Protein AF-A0A2U1PNT9-F1 (afdb_monomer_lite)

InterPro domains:
  IPR048324 ZSWIM1/3, RNaseH-like domain [PF21056] (176-226)
  IPR058778 FAR1-related sequence 11-like, HTH-like domain [PF26175] (100-151)

Radius of gyration: 26.87 Å; chains: 1; bounding box: 59×41×72 Å

Sequence (228 aa):
MKLLPFDLNEVPIEENIVDKDIDKNEKIDEPFVGQCFLSEEEALVFYKKYARMKGFSVRKGRFENKNGVKKWRDLFCHREGKQESKDVDYSKQQRNRGSSRYEKRILLLKEGGLSVRQIMRVIELEKDVRHGELPFLVKDVHNFFTKVNKVRSPNDARELLEYCKSAKSDNPNFQFAYTIDDENRLEHICWSQAHCFNWYKKYGDVVVFDTTYKVNSYEMPFGVFVWY

pLDDT: mean 71.69, std 19.6, range [24.02, 96.12]

Foldseek 3Di:
DDDDDDDDDDDDDDDDDDPDDDDPPDDQDDDDPPDDDPDPVRVQVSVQVVQVNVVWGWDWDDFDDDDHDDTDIDIDTPPDDDPPPPPPPVVPPDQLPQCPVCLVVLVVVVVVVDDLVVSQVVVCVVVVHDRPPRPDDSVSSVVSVVVVVVVVPPCVQVVVVVVQVVQCVVPVLKDKDWDADPVRHTDDIDIDHSVRSVCCVVPVDDWDWDWDAQPDPVRDIDIDTDDD

Secondary structure (DSSP, 8-state):
-----------------------TT--PPPP-TT---SSHHHHHHHHHHHHHHTT--EEEEEEE--TT---EEEEEETTSS--------TTS--STHHHHTTHHHHHHHHHTT--HHHHHHHHHHHTT--TT-SSS-HHHHHHHHHHHHHHS-TTHHHHHHHHHHHHHHH-TT-EEEEEE-TTS-EEEEEEE-HHHHHHHHHH----EEEEE-S-STT---EEEEE--

Organism: Artemisia annua (NCBI:txid35608)

Structure (mmCIF, N/CA/C/O backbone):
data_AF-A0A2U1PNT9-F1
#
_entry.id   AF-A0A2U1PNT9-F1
#
loop_
_atom_site.group_PDB
_atom_site.id
_atom_site.type_symbol
_atom_site.label_atom_id
_atom_site.label_alt_id
_atom_site.label_comp_id
_atom_site.label_asym_id
_atom_site.label_entity_id
_atom_site.label_seq_id
_atom_site.pdbx_PDB_ins_code
_atom_site.Cartn_x
_atom_site.Cartn_y
_atom_site.Cartn_z
_atom_site.occupancy
_atom_site.B_iso_or_equiv
_atom_site.auth_seq_id
_atom_site.auth_comp_id
_atom_site.auth_asym_id
_atom_site.auth_atom_id
_atom_site.pdbx_PDB_model_num
ATOM 1 N N . MET A 1 1 ? -4.276 -25.167 -38.748 1.00 26.30 1 MET A N 1
ATOM 2 C CA . MET A 1 1 ? -3.602 -25.466 -40.035 1.00 26.30 1 MET A CA 1
ATOM 3 C C . MET A 1 1 ? -2.080 -25.436 -39.874 1.00 26.30 1 MET A C 1
ATOM 5 O O . MET A 1 1 ? -1.582 -24.723 -39.010 1.00 26.30 1 MET A O 1
ATOM 9 N N . LYS A 1 2 ? -1.337 -26.279 -40.602 1.00 24.52 2 LYS A N 1
ATOM 10 C CA . LYS A 1 2 ? 0.133 -26.218 -40.743 1.00 24.52 2 LYS A CA 1
ATOM 11 C C . LYS A 1 2 ? 0.421 -25.519 -42.070 1.00 24.52 2 LYS A C 1
ATOM 13 O O . LYS A 1 2 ? -0.116 -25.983 -43.065 1.00 24.52 2 LYS A O 1
ATOM 18 N N . LEU A 1 3 ? 1.257 -24.485 -42.075 1.00 24.56 3 LEU A N 1
ATOM 19 C CA . LEU A 1 3 ? 1.901 -23.962 -43.280 1.00 24.56 3 LEU A CA 1
ATOM 20 C C . LEU A 1 3 ? 3.362 -23.606 -42.953 1.00 24.56 3 LEU A C 1
ATOM 22 O O . LEU A 1 3 ? 3.695 -23.338 -41.798 1.00 24.56 3 LEU A O 1
ATOM 26 N N . LEU A 1 4 ? 4.196 -23.771 -43.976 1.00 24.02 4 LEU A N 1
ATOM 27 C CA . LEU A 1 4 ? 5.660 -23.898 -44.015 1.00 24.02 4 LEU A CA 1
ATOM 28 C C . LEU A 1 4 ? 6.396 -22.534 -43.931 1.00 24.02 4 LEU A C 1
ATOM 30 O O . LEU A 1 4 ? 5.726 -21.506 -44.019 1.00 24.02 4 LEU A O 1
ATOM 34 N N . PRO A 1 5 ? 7.736 -22.498 -43.732 1.00 27.00 5 PRO A N 1
ATOM 35 C CA . PRO A 1 5 ? 8.471 -21.268 -43.428 1.00 27.00 5 PRO A CA 1
ATOM 36 C C . PRO A 1 5 ? 8.844 -20.484 -44.696 1.00 27.00 5 PRO A C 1
ATOM 38 O O . PRO A 1 5 ? 9.196 -21.086 -45.709 1.00 27.00 5 PRO A O 1
ATOM 41 N N . PHE A 1 6 ? 8.809 -19.150 -44.618 1.00 29.42 6 PHE A N 1
ATOM 42 C CA . PHE A 1 6 ? 9.338 -18.255 -45.651 1.00 29.42 6 PHE A CA 1
ATOM 43 C C . PHE A 1 6 ? 10.174 -17.131 -45.019 1.00 29.42 6 PHE A C 1
ATOM 45 O O . PHE A 1 6 ? 9.923 -16.727 -43.882 1.00 29.42 6 PHE A O 1
ATOM 52 N N . ASP A 1 7 ? 11.207 -16.734 -45.757 1.00 29.95 7 ASP A N 1
ATOM 53 C CA . ASP A 1 7 ? 12.431 -16.038 -45.348 1.00 29.95 7 ASP A CA 1
ATOM 54 C C . ASP A 1 7 ? 12.218 -14.554 -44.980 1.00 29.95 7 ASP A C 1
ATOM 56 O O . ASP A 1 7 ? 11.405 -13.859 -45.586 1.00 29.95 7 ASP A O 1
ATOM 60 N N . LEU A 1 8 ? 12.956 -14.080 -43.970 1.00 32.00 8 LEU A N 1
ATOM 61 C CA . LEU A 1 8 ? 12.904 -12.729 -43.398 1.00 32.00 8 LEU A CA 1
ATOM 62 C C . LEU A 1 8 ? 14.130 -11.936 -43.852 1.00 32.00 8 LEU A C 1
ATOM 64 O O . LEU A 1 8 ? 15.024 -11.683 -43.052 1.00 32.00 8 LEU A O 1
ATOM 68 N N . ASN A 1 9 ? 14.181 -11.526 -45.112 1.00 34.25 9 ASN A N 1
ATOM 69 C CA . ASN A 1 9 ? 15.145 -10.524 -45.553 1.00 34.25 9 ASN A CA 1
ATOM 70 C C . ASN A 1 9 ? 14.504 -9.652 -46.620 1.00 34.25 9 ASN A C 1
ATOM 72 O O . ASN A 1 9 ? 14.582 -9.967 -47.797 1.00 34.25 9 ASN A O 1
ATOM 76 N N . GLU A 1 10 ? 13.823 -8.609 -46.152 1.00 39.19 10 GLU A N 1
ATOM 77 C CA . GLU A 1 10 ? 13.667 -7.283 -46.762 1.00 39.19 10 GLU A CA 1
ATOM 78 C C . GLU A 1 10 ? 12.436 -6.632 -46.123 1.00 39.19 10 GLU A C 1
ATOM 80 O O . GLU A 1 10 ? 11.312 -7.044 -46.380 1.00 39.19 10 GLU A O 1
ATOM 85 N N . VAL A 1 11 ? 12.652 -5.667 -45.224 1.00 30.73 11 VAL A N 1
ATOM 86 C CA . VAL A 1 11 ? 12.002 -4.341 -45.230 1.00 30.73 11 VAL A CA 1
ATOM 87 C C . VAL A 1 11 ? 12.559 -3.514 -44.052 1.00 30.73 11 VAL A C 1
ATOM 89 O O . VAL A 1 11 ? 12.835 -4.074 -42.986 1.00 30.73 11 VAL A O 1
ATOM 92 N N . PRO A 1 12 ? 12.786 -2.199 -44.243 1.00 28.91 12 PRO A N 1
ATOM 93 C CA . PRO A 1 12 ? 13.569 -1.348 -43.356 1.00 28.91 12 PRO A CA 1
ATOM 94 C C . PRO A 1 12 ? 12.808 -0.895 -42.106 1.00 28.91 12 PRO A C 1
ATOM 96 O O . PRO A 1 12 ? 11.587 -0.983 -42.002 1.00 28.91 12 PRO A O 1
ATOM 99 N N . ILE A 1 13 ? 13.598 -0.382 -41.167 1.00 33.53 13 ILE A N 1
ATOM 100 C CA . ILE A 1 13 ? 13.207 0.211 -39.891 1.00 33.53 13 ILE A CA 1
ATOM 101 C C . ILE A 1 13 ? 12.587 1.603 -40.102 1.00 33.53 13 ILE A C 1
ATOM 103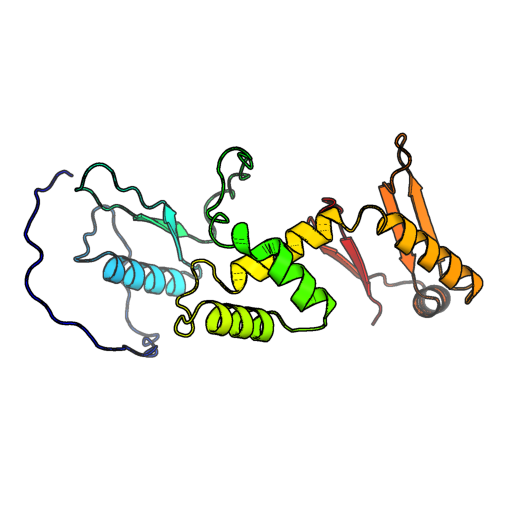 O O . ILE A 1 13 ? 13.029 2.352 -40.967 1.00 33.53 13 ILE A O 1
ATOM 107 N N . GLU A 1 14 ? 11.653 1.914 -39.196 1.00 38.19 14 GLU A N 1
ATOM 108 C CA . GLU A 1 14 ? 11.028 3.206 -38.875 1.00 38.19 14 GLU A CA 1
ATOM 109 C C . GLU A 1 14 ? 9.844 3.668 -39.736 1.00 38.19 14 GLU A C 1
ATOM 111 O O . GLU A 1 14 ? 9.988 4.072 -40.878 1.00 38.19 14 GLU A O 1
ATOM 116 N N . GLU A 1 15 ? 8.666 3.732 -39.103 1.00 31.39 15 GLU A N 1
ATOM 117 C CA . GLU A 1 15 ? 8.090 5.037 -38.761 1.00 31.39 15 GLU A CA 1
ATOM 118 C C . GLU A 1 15 ? 7.056 4.936 -37.626 1.00 31.39 15 GLU A C 1
ATOM 120 O O . GLU A 1 15 ? 6.227 4.026 -37.549 1.00 31.39 15 GLU A O 1
ATOM 125 N N . ASN A 1 16 ? 7.139 5.908 -36.716 1.00 40.00 16 ASN A N 1
ATOM 126 C CA . ASN A 1 16 ? 6.136 6.220 -35.708 1.00 40.00 16 ASN A CA 1
ATOM 127 C C . ASN A 1 16 ? 4.787 6.510 -36.380 1.00 40.00 16 ASN A C 1
ATOM 129 O O . ASN A 1 16 ? 4.679 7.471 -37.137 1.00 40.00 16 ASN A O 1
ATOM 133 N N . ILE A 1 17 ? 3.729 5.785 -36.012 1.00 35.38 17 ILE A N 1
ATOM 134 C CA . ILE A 1 17 ? 2.359 6.210 -36.319 1.00 35.38 17 ILE A CA 1
ATOM 135 C C . ILE A 1 17 ? 1.599 6.379 -35.007 1.00 35.38 17 ILE A C 1
ATOM 137 O O . ILE A 1 17 ? 1.016 5.450 -34.455 1.00 35.38 17 ILE A O 1
ATOM 141 N N . VAL A 1 18 ? 1.732 7.606 -34.499 1.00 35.62 18 VAL A N 1
ATOM 142 C CA . VAL A 1 18 ? 0.686 8.478 -33.946 1.00 35.62 18 VAL A CA 1
ATOM 143 C C . VAL A 1 18 ? -0.689 7.813 -33.817 1.00 35.62 18 VAL A C 1
ATOM 145 O O . VAL A 1 18 ? -1.239 7.333 -34.808 1.00 35.62 18 VAL A O 1
ATOM 148 N N . ASP A 1 19 ? -1.268 7.893 -32.612 1.00 41.88 19 ASP A N 1
ATOM 149 C CA . ASP A 1 19 ? -2.703 7.742 -32.348 1.00 41.88 19 ASP A CA 1
ATOM 150 C C . ASP A 1 19 ? -3.496 8.640 -33.312 1.00 41.88 19 ASP A C 1
ATOM 152 O O . ASP A 1 19 ? -3.764 9.808 -33.035 1.00 41.88 19 ASP A O 1
ATOM 156 N N . LYS A 1 20 ? -3.835 8.117 -34.491 1.00 38.12 20 LYS A N 1
ATOM 157 C CA . LYS A 1 20 ? -4.808 8.746 -35.373 1.00 38.12 20 LYS A CA 1
ATOM 158 C C . LYS A 1 20 ? -6.181 8.353 -34.864 1.00 38.12 20 LYS A C 1
ATOM 160 O O . LYS A 1 20 ? -6.513 7.169 -34.802 1.00 38.12 20 LYS A O 1
ATOM 165 N N . ASP A 1 21 ? -6.951 9.365 -34.488 1.00 46.53 21 ASP A N 1
ATOM 166 C CA . ASP A 1 21 ? -8.376 9.273 -34.219 1.00 46.53 21 ASP A CA 1
ATOM 167 C C . ASP A 1 21 ? -9.066 8.453 -35.316 1.00 46.53 21 ASP A C 1
ATOM 169 O O . ASP A 1 21 ? -9.151 8.858 -36.475 1.00 46.53 21 ASP A O 1
ATOM 173 N N . ILE A 1 22 ? -9.515 7.255 -34.945 1.00 52.06 22 ILE A N 1
ATOM 174 C CA . ILE A 1 22 ? -10.244 6.358 -35.835 1.00 52.06 22 ILE A CA 1
ATOM 175 C C . ILE A 1 22 ? -11.690 6.853 -35.883 1.00 52.06 22 ILE A C 1
ATOM 177 O O . ILE A 1 22 ? -12.374 6.886 -34.854 1.00 52.06 22 ILE A O 1
ATOM 181 N N . ASP A 1 23 ? -12.117 7.247 -37.080 1.00 50.16 23 ASP A N 1
ATOM 182 C CA . ASP A 1 23 ? -13.458 7.723 -37.411 1.00 50.16 23 ASP A CA 1
ATOM 183 C C . ASP A 1 23 ? -14.551 6.817 -36.807 1.00 50.16 23 ASP A C 1
ATOM 185 O O . ASP A 1 23 ? -14.515 5.587 -36.918 1.00 50.16 23 ASP A O 1
ATOM 189 N N . LYS A 1 24 ? -15.535 7.432 -36.139 1.00 52.59 24 LYS A N 1
ATOM 190 C CA . LYS A 1 24 ? -16.640 6.739 -35.456 1.00 52.59 24 LYS A CA 1
ATOM 191 C C . LYS A 1 24 ? -17.666 6.137 -36.430 1.00 52.59 24 LYS A C 1
ATOM 193 O O . LYS A 1 24 ? -18.563 5.439 -35.962 1.00 52.59 24 LYS A O 1
ATOM 198 N N . ASN A 1 25 ? -17.541 6.382 -37.739 1.00 54.38 25 ASN A N 1
ATOM 199 C CA . ASN A 1 25 ? -18.514 5.969 -38.759 1.00 54.38 25 ASN A CA 1
ATOM 200 C C . ASN A 1 25 ? -18.051 4.865 -39.729 1.00 54.38 25 ASN A C 1
ATOM 202 O O . ASN A 1 25 ? -18.793 4.519 -40.650 1.00 54.38 25 ASN A O 1
ATOM 206 N N . GLU A 1 26 ? -16.886 4.248 -39.528 1.00 59.88 26 GLU A N 1
ATOM 207 C CA . GLU A 1 26 ? -16.517 3.056 -40.302 1.00 59.88 26 GLU A CA 1
ATOM 208 C C . GLU A 1 26 ? -17.282 1.823 -39.796 1.00 59.88 26 GLU A C 1
ATOM 210 O O . GLU A 1 26 ? -17.121 1.407 -38.646 1.00 59.88 26 GLU A O 1
ATOM 215 N N . LYS A 1 27 ? -18.100 1.207 -40.662 1.00 60.59 27 LYS A N 1
ATOM 216 C CA . LYS A 1 27 ? -18.676 -0.120 -40.401 1.00 60.59 27 LYS A CA 1
ATOM 217 C C . LYS A 1 27 ? -17.530 -1.120 -40.255 1.00 60.59 27 LYS A C 1
ATOM 219 O O . LYS A 1 27 ? -16.777 -1.339 -41.196 1.00 60.59 27 LYS A O 1
ATOM 224 N N . ILE A 1 28 ? -17.381 -1.696 -39.068 1.00 65.12 28 ILE A N 1
ATOM 225 C CA . ILE A 1 28 ? -16.408 -2.759 -38.811 1.00 65.12 28 ILE A CA 1
ATOM 226 C C . ILE A 1 28 ? -17.134 -4.082 -39.006 1.00 65.12 28 ILE A C 1
ATOM 228 O O . ILE A 1 28 ? -18.120 -4.338 -38.311 1.00 65.12 28 ILE A O 1
ATOM 232 N N . ASP A 1 29 ? -16.641 -4.905 -39.92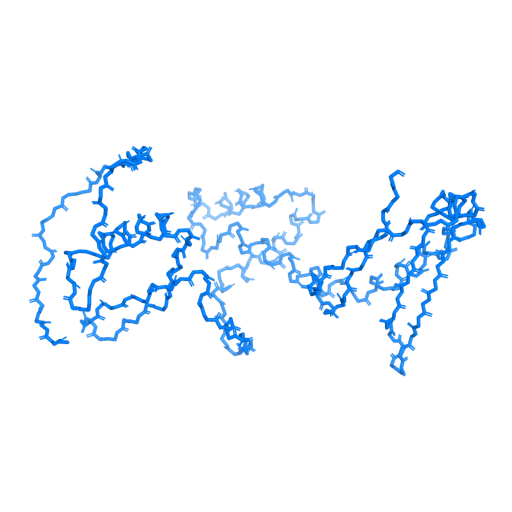7 1.00 74.62 29 ASP A N 1
ATOM 233 C CA . ASP A 1 29 ? -17.174 -6.247 -40.150 1.00 74.62 29 ASP A CA 1
ATOM 234 C C . ASP A 1 29 ? -17.040 -7.109 -38.887 1.00 74.62 29 ASP A C 1
ATOM 236 O O . ASP A 1 29 ? -16.069 -7.003 -38.128 1.00 74.62 29 ASP A O 1
ATOM 240 N N . GLU A 1 30 ? -18.037 -7.958 -38.630 1.00 80.00 30 GLU A N 1
ATOM 241 C CA . GLU A 1 30 ? -17.990 -8.869 -37.488 1.00 80.00 30 GLU A CA 1
ATOM 242 C C . GLU A 1 30 ? -16.918 -9.952 -37.707 1.00 80.00 30 GLU A C 1
ATOM 244 O O . GLU A 1 30 ? -16.824 -10.514 -38.802 1.00 80.00 30 GLU A O 1
ATOM 249 N N . PRO A 1 31 ? -16.098 -10.267 -36.685 1.00 86.31 31 PRO A N 1
ATOM 250 C CA . PRO A 1 31 ? -15.108 -11.328 -36.788 1.00 86.31 31 PRO A CA 1
ATOM 251 C C . PRO A 1 31 ? -15.791 -12.672 -37.035 1.00 86.31 31 PRO A C 1
ATOM 253 O O . PRO A 1 31 ? -16.763 -13.013 -36.361 1.00 86.31 31 PRO A O 1
ATOM 256 N N . PHE A 1 32 ? -15.227 -13.477 -37.934 1.00 81.12 32 PHE A N 1
ATOM 257 C CA . PHE A 1 32 ? -15.719 -14.821 -38.232 1.00 81.12 32 PHE A CA 1
ATOM 258 C C . PHE A 1 32 ? -14.634 -15.882 -38.036 1.00 81.12 32 PHE A C 1
ATOM 260 O O . PHE A 1 32 ? -13.429 -15.621 -38.096 1.00 81.12 32 PHE A O 1
ATOM 267 N N . VAL A 1 33 ? -15.067 -17.116 -37.780 1.00 75.75 33 VAL A N 1
ATOM 268 C CA . VAL A 1 33 ? -14.157 -18.245 -37.562 1.00 75.75 33 VAL A CA 1
ATOM 269 C C . VAL A 1 33 ? -13.381 -18.533 -38.847 1.00 75.75 33 VAL A C 1
ATOM 271 O O . VAL A 1 33 ? -13.973 -18.758 -39.898 1.00 75.75 33 VAL A O 1
ATOM 274 N N . GLY A 1 34 ? -12.051 -18.551 -38.749 1.00 72.75 34 GLY A N 1
ATOM 275 C CA . GLY A 1 34 ? -11.161 -18.759 -39.895 1.00 72.75 34 GLY A CA 1
ATOM 276 C C . GLY A 1 34 ? -10.681 -17.474 -40.575 1.00 72.75 34 GLY A C 1
ATOM 277 O O . GLY A 1 34 ? -9.925 -17.565 -41.541 1.00 72.75 34 GLY A O 1
ATOM 278 N N . GLN A 1 35 ? -11.053 -16.294 -40.065 1.00 80.50 35 GLN A N 1
ATOM 279 C CA . GLN A 1 35 ? -10.482 -15.024 -40.509 1.00 80.50 35 GLN A CA 1
ATOM 280 C C . GLN A 1 35 ? -8.950 -15.039 -40.374 1.00 80.50 35 GLN A C 1
ATOM 282 O O . GLN A 1 35 ? -8.401 -15.496 -39.368 1.00 80.50 35 GLN A O 1
ATOM 287 N N . CYS A 1 36 ? -8.261 -14.557 -41.406 1.00 77.44 36 CYS A N 1
ATOM 288 C CA . CYS A 1 36 ? -6.803 -14.518 -41.472 1.00 77.44 36 CYS A CA 1
ATOM 289 C C . CYS A 1 36 ? -6.313 -13.071 -41.532 1.00 77.44 36 CYS A C 1
ATOM 291 O O . CYS A 1 36 ? -6.948 -12.225 -42.152 1.00 77.44 36 CYS A O 1
ATOM 293 N N . PHE A 1 37 ? -5.169 -12.825 -40.900 1.00 79.88 37 PHE A N 1
ATOM 294 C CA . PHE A 1 37 ? -4.470 -11.543 -40.893 1.00 79.88 37 PHE A CA 1
ATOM 295 C C . PHE A 1 37 ? -3.026 -11.773 -41.332 1.00 79.88 37 PHE A C 1
ATOM 297 O O . PHE A 1 37 ? -2.474 -12.855 -41.106 1.00 79.88 37 PHE A O 1
ATOM 304 N N . LEU A 1 38 ? -2.418 -10.763 -41.946 1.00 72.19 38 LEU A N 1
ATOM 305 C CA . LEU A 1 38 ? -1.039 -10.814 -42.423 1.00 72.19 38 LEU A CA 1
ATOM 306 C C . LEU A 1 38 ? -0.043 -10.685 -41.261 1.00 72.19 38 LEU A C 1
ATOM 308 O O . LEU A 1 38 ? 1.076 -11.190 -41.354 1.00 72.19 38 LEU A O 1
ATOM 312 N N . SER A 1 39 ? -0.446 -10.060 -40.146 1.00 75.12 39 SER A N 1
ATOM 313 C CA . SER A 1 39 ? 0.395 -9.892 -38.954 1.00 75.12 39 SER A CA 1
ATOM 314 C C . SER A 1 39 ? -0.370 -9.971 -37.624 1.00 75.12 39 SER A C 1
ATOM 316 O O . SER A 1 39 ? -1.600 -9.898 -37.565 1.00 75.12 39 SER A O 1
ATOM 318 N N . GLU A 1 40 ? 0.377 -10.122 -36.519 1.00 74.19 40 GLU A N 1
ATOM 319 C CA . GLU A 1 40 ? -0.195 -10.054 -35.163 1.00 74.19 40 GLU A CA 1
ATOM 320 C C . GLU A 1 40 ? -0.743 -8.649 -34.882 1.00 74.19 40 GLU A C 1
ATOM 322 O O . GLU A 1 40 ? -1.782 -8.487 -34.239 1.00 74.19 40 GLU A O 1
ATOM 327 N N . GLU A 1 41 ? -0.023 -7.633 -35.349 1.00 78.06 41 GLU A N 1
ATOM 328 C CA . GLU A 1 41 ? -0.355 -6.230 -35.173 1.00 78.06 41 GLU A CA 1
ATOM 329 C C . GLU A 1 41 ? -1.677 -5.893 -35.868 1.00 78.06 41 GLU A C 1
ATOM 331 O O . GLU A 1 41 ? -2.544 -5.278 -35.248 1.00 78.06 41 GLU A O 1
ATOM 336 N N . GLU A 1 42 ? -1.870 -6.368 -37.100 1.00 81.69 42 GLU A N 1
ATOM 337 C CA . GLU A 1 42 ? -3.101 -6.175 -37.870 1.00 81.69 42 GLU A CA 1
ATOM 338 C C . GLU A 1 42 ? -4.304 -6.826 -37.175 1.00 81.69 42 GLU A C 1
ATOM 340 O O . GLU A 1 42 ? -5.313 -6.161 -36.924 1.00 81.69 42 GLU A O 1
ATOM 345 N N . ALA A 1 43 ? -4.163 -8.093 -36.767 1.00 82.50 43 ALA A N 1
ATOM 346 C CA . ALA A 1 43 ? -5.200 -8.803 -36.021 1.00 82.50 43 ALA A CA 1
ATOM 347 C C . ALA A 1 43 ? -5.584 -8.041 -34.744 1.00 82.50 43 ALA A C 1
ATOM 349 O O . ALA A 1 43 ? -6.758 -7.869 -34.414 1.00 82.50 43 ALA A O 1
ATOM 350 N N . LEU A 1 44 ?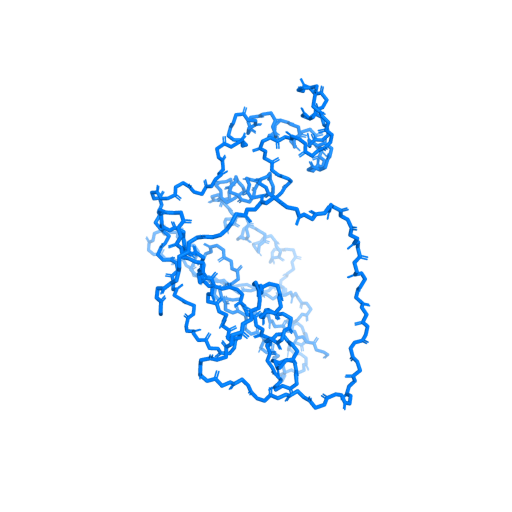 -4.589 -7.536 -34.016 1.00 82.50 44 LEU A N 1
ATOM 351 C CA . LEU A 1 44 ? -4.816 -6.805 -32.780 1.00 82.50 44 LEU A CA 1
ATOM 352 C C . LEU A 1 44 ? -5.511 -5.461 -33.002 1.00 82.50 44 LEU A C 1
ATOM 354 O O . LEU A 1 44 ? -6.383 -5.104 -32.206 1.00 82.50 44 LEU A O 1
ATOM 358 N N . VAL A 1 45 ? -5.127 -4.708 -34.035 1.00 85.31 45 VAL A N 1
ATOM 359 C CA . VAL A 1 45 ? -5.782 -3.441 -34.389 1.00 85.31 45 VAL A CA 1
ATOM 360 C C . VAL A 1 45 ? -7.249 -3.699 -34.720 1.00 85.31 45 VAL A C 1
ATOM 362 O O . VAL A 1 45 ? -8.122 -3.051 -34.137 1.00 85.31 45 VAL A O 1
ATOM 365 N N . PHE A 1 46 ? -7.524 -4.702 -35.556 1.00 85.19 46 PHE A N 1
ATOM 366 C CA . PHE A 1 46 ? -8.879 -5.105 -35.921 1.00 85.19 46 PHE A CA 1
ATOM 367 C C . PHE A 1 46 ? -9.724 -5.454 -34.686 1.00 85.19 46 PHE A C 1
ATOM 369 O O . PHE A 1 46 ? -10.771 -4.844 -34.450 1.00 85.19 46 PHE A O 1
ATOM 376 N N . TYR A 1 47 ? -9.244 -6.362 -33.829 1.00 83.25 47 TYR A N 1
ATOM 377 C CA . TYR A 1 47 ? -9.999 -6.783 -32.646 1.00 83.25 47 TYR A CA 1
ATOM 378 C C . TYR A 1 47 ? -10.155 -5.671 -31.603 1.00 83.25 47 TYR A C 1
ATOM 380 O O . TYR A 1 47 ? -11.202 -5.597 -30.962 1.00 83.25 47 TYR A O 1
ATOM 388 N N . LYS A 1 48 ? -9.172 -4.774 -31.431 1.00 84.56 48 LYS A N 1
ATOM 389 C CA . LYS A 1 48 ? -9.329 -3.590 -30.565 1.00 84.56 48 LYS A CA 1
ATOM 390 C C . LYS A 1 48 ? -10.431 -2.665 -31.074 1.00 84.56 48 LYS A C 1
ATOM 392 O O . LYS A 1 48 ? -11.225 -2.175 -30.270 1.00 84.56 48 LYS A O 1
ATOM 397 N N . LYS A 1 49 ? -10.479 -2.436 -32.388 1.00 85.31 49 LYS A N 1
ATOM 398 C CA . LYS A 1 49 ? -11.490 -1.595 -33.035 1.00 85.31 49 LYS A CA 1
ATOM 399 C C . LYS A 1 49 ? -12.886 -2.204 -32.859 1.00 85.31 49 LYS A C 1
ATOM 401 O O . LYS A 1 49 ? -13.790 -1.534 -32.361 1.00 85.31 49 LYS A O 1
ATOM 406 N N . TYR A 1 50 ? -13.026 -3.498 -33.157 1.00 84.56 50 TYR A N 1
ATOM 407 C CA . TYR A 1 50 ? -14.263 -4.258 -32.961 1.00 84.56 50 TYR A CA 1
ATOM 408 C C . TYR A 1 50 ? -14.734 -4.241 -31.499 1.00 84.56 50 TYR A C 1
ATOM 410 O O . TYR A 1 50 ? -15.888 -3.925 -31.213 1.00 84.56 50 TYR A O 1
ATOM 418 N N . ALA A 1 51 ? -13.833 -4.519 -30.555 1.00 83.00 51 ALA A N 1
ATOM 419 C CA . ALA A 1 51 ? -14.146 -4.528 -29.131 1.00 83.00 51 ALA A CA 1
ATOM 420 C C . ALA A 1 51 ? -14.631 -3.160 -28.638 1.00 83.00 51 ALA A C 1
ATOM 422 O O . ALA A 1 51 ? -15.638 -3.086 -27.934 1.00 83.00 51 ALA A O 1
ATOM 423 N N . ARG A 1 52 ? -13.974 -2.073 -29.070 1.00 81.12 52 ARG A N 1
ATOM 424 C CA . ARG A 1 52 ? -14.392 -0.702 -28.749 1.00 81.12 52 ARG A CA 1
ATOM 425 C C . ARG A 1 52 ? -15.814 -0.426 -29.237 1.00 81.12 52 ARG A C 1
ATOM 427 O O . ARG A 1 52 ? -16.606 0.113 -28.470 1.00 81.12 52 ARG A O 1
ATOM 434 N N . MET A 1 53 ? -16.146 -0.832 -30.464 1.00 80.88 53 MET A N 1
ATOM 435 C CA . MET A 1 53 ? -17.499 -0.696 -31.018 1.00 80.88 53 MET A CA 1
ATOM 436 C C . MET A 1 53 ? -18.533 -1.515 -30.231 1.00 80.88 53 MET A C 1
ATOM 438 O O . MET A 1 53 ? -19.636 -1.042 -29.978 1.00 80.88 53 MET A O 1
ATOM 442 N N . LYS A 1 54 ? -18.179 -2.730 -29.804 1.00 80.38 54 LYS A N 1
ATOM 443 C CA . LYS A 1 54 ? -19.066 -3.619 -29.037 1.00 80.38 54 LYS A CA 1
ATOM 444 C C . LYS A 1 54 ? -19.026 -3.378 -27.514 1.00 80.38 54 LYS A C 1
ATOM 446 O O . LYS A 1 54 ? -19.659 -4.116 -26.762 1.00 80.38 54 LYS A O 1
ATOM 451 N N . GLY A 1 55 ? -18.309 -2.357 -27.034 1.00 80.75 55 GLY A N 1
ATOM 452 C CA . GLY A 1 55 ? -18.317 -1.930 -25.627 1.00 80.75 55 GLY A CA 1
ATOM 453 C C . GLY A 1 55 ? -17.464 -2.774 -24.670 1.00 80.75 55 GLY A C 1
ATOM 454 O O . GLY A 1 55 ? -17.771 -2.868 -23.475 1.00 80.75 55 GLY A O 1
ATOM 455 N N . PHE A 1 56 ? -16.398 -3.405 -25.157 1.00 79.06 56 PHE A N 1
ATOM 456 C CA . PHE A 1 56 ? -15.427 -4.120 -24.327 1.00 79.06 56 PHE A CA 1
ATOM 457 C C . PHE A 1 56 ? -13.983 -3.834 -24.764 1.00 79.06 56 PHE A C 1
ATOM 459 O O . PHE A 1 56 ? -13.734 -3.203 -25.784 1.00 79.06 56 PHE A O 1
ATOM 466 N N . SER A 1 57 ? -13.003 -4.256 -23.966 1.00 77.31 57 SER A N 1
ATOM 467 C CA . SER A 1 57 ? -11.581 -4.139 -24.308 1.00 77.31 57 SER A CA 1
ATOM 468 C C . SER A 1 57 ? -10.964 -5.514 -24.561 1.00 77.31 57 SER A C 1
ATOM 470 O O . SER A 1 57 ? -11.470 -6.533 -24.089 1.00 77.31 57 SER A O 1
ATOM 472 N N . VAL A 1 58 ? -9.875 -5.546 -25.331 1.00 79.00 58 VAL A N 1
ATOM 473 C CA . VAL A 1 58 ? -9.141 -6.774 -25.671 1.00 79.00 58 VAL A CA 1
ATOM 474 C C . VAL A 1 58 ? -7.879 -6.879 -24.822 1.00 79.00 58 VAL A C 1
ATOM 476 O O . VAL A 1 58 ? -7.116 -5.917 -24.716 1.00 79.00 58 VAL A O 1
ATOM 479 N N . ARG A 1 59 ? -7.623 -8.058 -24.253 1.00 77.56 59 ARG A N 1
ATOM 480 C CA . ARG A 1 59 ? -6.399 -8.401 -23.517 1.00 77.56 59 ARG A CA 1
ATOM 481 C C . ARG A 1 59 ? -5.564 -9.386 -24.332 1.00 77.56 59 ARG A C 1
ATOM 483 O O . ARG A 1 59 ? -6.094 -10.378 -24.820 1.00 77.56 59 ARG A O 1
ATOM 490 N N . LYS A 1 60 ? -4.251 -9.149 -24.436 1.00 77.38 60 LYS A N 1
ATOM 491 C CA . LYS A 1 60 ? -3.323 -10.156 -24.975 1.00 77.38 60 LYS A CA 1
ATOM 492 C C . LYS A 1 60 ? -3.143 -11.275 -23.949 1.00 77.38 60 LYS A C 1
ATOM 494 O O . LYS A 1 60 ? -2.810 -11.004 -22.797 1.00 77.38 60 LYS A O 1
ATOM 499 N N . GLY A 1 61 ? -3.335 -12.509 -24.385 1.00 67.25 61 GLY A N 1
ATOM 500 C CA . GLY A 1 61 ? -3.109 -13.713 -23.606 1.00 67.25 61 GLY A CA 1
ATOM 501 C C . GLY A 1 61 ? -1.763 -14.372 -23.883 1.00 67.25 61 GLY A C 1
ATOM 502 O O . GLY A 1 61 ? -0.772 -13.699 -24.190 1.00 67.25 61 GLY A O 1
ATOM 503 N N . ARG A 1 62 ? -1.723 -15.700 -23.726 1.00 66.62 62 ARG A N 1
ATOM 504 C CA . ARG A 1 62 ? -0.490 -16.482 -23.839 1.00 66.62 62 ARG A CA 1
ATOM 505 C C . ARG A 1 62 ? 0.077 -16.394 -25.254 1.00 66.62 62 ARG A C 1
ATOM 507 O O . ARG A 1 62 ? -0.642 -16.320 -26.247 1.00 66.62 62 ARG A O 1
ATOM 514 N N . PHE A 1 63 ? 1.402 -16.382 -25.305 1.00 64.25 63 PHE A N 1
ATOM 515 C CA . PHE A 1 63 ? 2.190 -16.485 -26.520 1.00 64.25 63 PHE A CA 1
ATOM 516 C C . PHE A 1 63 ? 2.998 -17.770 -26.397 1.00 64.25 63 PHE A C 1
ATOM 518 O O . PHE A 1 63 ? 3.808 -17.885 -25.473 1.00 64.25 63 PHE A O 1
ATOM 525 N N . GLU A 1 64 ? 2.752 -18.741 -27.271 1.00 57.62 64 GLU A N 1
ATOM 526 C CA . GLU A 1 64 ? 3.486 -20.003 -27.248 1.00 57.62 64 GLU A CA 1
ATOM 527 C C . GLU A 1 64 ? 4.424 -20.076 -28.447 1.00 57.62 64 GLU A C 1
ATOM 529 O O . GLU A 1 64 ? 4.011 -19.935 -29.594 1.00 57.62 64 GLU A O 1
ATOM 534 N N . ASN A 1 65 ? 5.709 -20.272 -28.156 1.00 55.66 65 ASN A N 1
ATOM 535 C CA . ASN A 1 65 ? 6.743 -20.472 -29.155 1.00 55.66 65 ASN A CA 1
ATOM 536 C C . ASN A 1 65 ? 7.347 -21.852 -28.902 1.00 55.66 65 ASN A C 1
ATOM 538 O O . ASN A 1 65 ? 8.042 -22.055 -27.907 1.00 55.66 65 ASN A O 1
ATOM 542 N N . LYS A 1 66 ? 7.034 -22.818 -29.764 1.00 47.59 66 LYS A N 1
ATOM 543 C CA . LYS A 1 66 ? 7.645 -24.149 -29.732 1.00 47.59 66 LYS A CA 1
ATOM 544 C C . LYS A 1 66 ? 8.376 -24.373 -31.046 1.00 47.59 66 LYS A C 1
ATOM 546 O O . LYS A 1 66 ? 7.761 -24.392 -32.107 1.00 47.59 66 LYS A O 1
ATOM 551 N N . ASN A 1 67 ? 9.692 -24.540 -30.940 1.00 47.78 67 ASN A N 1
ATOM 552 C CA . ASN A 1 67 ? 10.587 -25.024 -31.992 1.00 47.78 67 ASN A CA 1
ATOM 553 C C . ASN A 1 67 ? 10.456 -24.303 -33.347 1.00 47.78 67 ASN A C 1
ATOM 555 O O . ASN A 1 67 ? 10.428 -24.933 -34.399 1.00 47.78 67 ASN A O 1
ATOM 559 N N . GLY A 1 68 ? 10.400 -22.970 -33.315 1.00 54.19 68 GLY A N 1
ATOM 560 C CA . GLY A 1 68 ? 10.691 -22.125 -34.475 1.00 54.19 68 GLY A CA 1
ATOM 561 C C . GLY A 1 68 ? 9.533 -21.833 -35.427 1.00 54.19 68 GLY A C 1
ATOM 562 O O . GLY A 1 68 ? 9.606 -20.819 -36.106 1.00 54.19 68 GLY A O 1
ATOM 563 N N . VAL A 1 69 ? 8.445 -22.615 -35.466 1.00 56.62 69 VAL A N 1
ATOM 564 C CA . VAL A 1 69 ? 7.268 -22.273 -36.294 1.00 56.62 69 VAL A CA 1
ATOM 565 C C . VAL A 1 69 ? 5.960 -22.780 -35.675 1.00 56.62 69 VAL A C 1
ATOM 567 O O . VAL A 1 69 ? 5.576 -23.937 -35.839 1.00 56.62 69 VAL A O 1
ATOM 570 N N . LYS A 1 70 ? 5.260 -21.870 -34.989 1.00 51.44 70 LYS A N 1
ATOM 571 C CA . LYS A 1 70 ? 3.820 -21.549 -35.103 1.00 51.44 70 LYS A CA 1
ATOM 572 C C . LYS A 1 70 ? 3.494 -20.464 -34.074 1.00 51.44 70 LYS A C 1
ATOM 574 O O . LYS A 1 70 ? 3.678 -20.664 -32.881 1.00 51.44 70 LYS A O 1
ATOM 579 N N . LYS A 1 71 ? 3.031 -19.314 -34.563 1.00 59.44 71 LYS A N 1
ATOM 580 C CA . LYS A 1 71 ? 2.799 -18.082 -33.803 1.00 59.44 71 LYS A CA 1
ATOM 581 C C . LYS A 1 71 ? 1.286 -17.919 -33.638 1.00 59.44 71 LYS A C 1
ATOM 583 O O . LYS A 1 71 ? 0.622 -17.453 -34.556 1.00 59.44 71 LYS A O 1
ATOM 588 N N . TRP A 1 72 ? 0.723 -18.361 -32.517 1.00 58.97 72 TRP A N 1
ATOM 589 C CA . TRP A 1 72 ? -0.654 -18.015 -32.151 1.00 58.97 72 TRP A CA 1
ATOM 590 C C . TRP A 1 72 ? -0.647 -17.209 -30.860 1.00 58.97 72 TRP A C 1
ATOM 592 O O . TRP A 1 72 ? 0.178 -17.423 -29.966 1.00 58.97 72 TRP A O 1
ATOM 602 N N . ARG A 1 73 ? -1.553 -16.241 -30.792 1.00 70.12 73 ARG A N 1
ATOM 603 C CA . ARG A 1 73 ? -1.728 -15.368 -29.644 1.00 70.12 73 ARG A CA 1
ATOM 604 C C . ARG A 1 73 ? -3.190 -15.361 -29.267 1.00 70.12 73 ARG A C 1
ATOM 606 O O . ARG A 1 73 ? -4.035 -15.031 -30.093 1.00 70.12 73 ARG A O 1
ATOM 613 N N . ASP A 1 74 ? -3.453 -15.648 -28.003 1.00 75.69 74 ASP A N 1
ATOM 614 C CA . ASP A 1 74 ? -4.797 -15.500 -27.470 1.00 75.69 74 ASP A CA 1
ATOM 615 C C . ASP A 1 74 ? -5.144 -14.005 -27.374 1.00 75.69 74 ASP A C 1
ATOM 617 O O . ASP A 1 74 ? -4.350 -13.194 -26.880 1.00 75.69 74 ASP A O 1
ATOM 621 N N . LEU A 1 75 ? -6.342 -13.637 -27.820 1.00 73.94 75 LEU A N 1
ATOM 622 C CA . LEU A 1 75 ? -6.952 -12.336 -27.567 1.00 73.94 75 LEU A CA 1
ATOM 623 C C . LEU A 1 75 ? -8.231 -12.582 -26.772 1.00 73.94 75 LEU A C 1
ATOM 625 O O . LEU A 1 75 ? -9.156 -13.224 -27.256 1.00 73.94 75 LEU A O 1
ATOM 629 N N . PHE A 1 76 ? -8.269 -12.089 -25.539 1.00 73.56 76 PHE A N 1
ATOM 630 C CA . PHE A 1 76 ? -9.407 -12.271 -24.645 1.00 73.56 76 PHE A CA 1
ATOM 631 C C . PHE A 1 76 ? -10.245 -11.003 -24.576 1.00 73.56 76 PHE A C 1
ATOM 633 O O . PHE A 1 76 ? -9.704 -9.898 -24.486 1.00 73.56 76 PHE A O 1
ATOM 640 N N . CYS A 1 77 ? -11.564 -11.152 -24.515 1.00 75.19 77 CYS A N 1
ATOM 641 C CA . CYS A 1 77 ? -12.424 -10.073 -24.054 1.00 75.19 77 CYS A CA 1
ATOM 642 C C . CYS A 1 77 ? -12.127 -9.781 -22.572 1.00 75.19 77 CYS A C 1
ATOM 644 O O . CYS A 1 77 ? -11.932 -10.686 -21.761 1.00 75.19 77 CYS A O 1
ATOM 646 N N . HIS A 1 78 ? -12.104 -8.508 -22.185 1.00 65.75 78 HIS A N 1
ATOM 647 C CA . HIS A 1 78 ? -11.993 -8.091 -20.784 1.00 65.75 78 HIS A CA 1
ATOM 648 C C . HIS A 1 78 ? -13.096 -8.692 -19.896 1.00 65.75 78 HIS A C 1
ATOM 650 O O . HIS A 1 78 ? -12.853 -8.932 -18.718 1.00 65.75 78 HIS A O 1
ATOM 656 N N . ARG A 1 79 ? -14.283 -8.947 -20.465 1.00 60.31 79 ARG A N 1
ATOM 657 C CA . ARG A 1 79 ? -15.436 -9.517 -19.753 1.00 60.31 79 ARG A CA 1
ATOM 658 C C . ARG A 1 79 ? -15.402 -11.049 -19.658 1.00 60.31 79 ARG A C 1
ATOM 660 O O . ARG A 1 79 ? -16.247 -11.614 -18.977 1.00 60.31 79 ARG A O 1
ATOM 667 N N . GLU A 1 80 ? -14.462 -11.716 -20.330 1.00 52.56 80 GLU A N 1
ATOM 668 C CA . GLU A 1 80 ? -14.382 -13.178 -20.394 1.00 52.56 80 GLU A CA 1
ATOM 669 C C . GLU A 1 80 ? -13.172 -13.722 -19.615 1.00 52.56 80 GLU A C 1
ATOM 671 O O . GLU A 1 80 ? -12.080 -13.141 -19.627 1.00 52.56 80 GLU A O 1
ATOM 676 N N . GLY A 1 81 ? -13.390 -14.857 -18.941 1.00 51.97 81 GLY A N 1
ATOM 677 C CA . GLY A 1 81 ? -12.404 -15.585 -18.143 1.00 51.97 81 GLY A CA 1
ATOM 678 C C . GLY A 1 81 ? -12.437 -15.224 -16.656 1.00 51.97 81 GLY A C 1
ATOM 679 O O . GLY A 1 81 ? -12.226 -14.072 -16.276 1.00 51.97 81 GLY A O 1
ATOM 680 N N . LYS A 1 82 ? -12.623 -16.231 -15.787 1.00 51.38 82 LYS A N 1
ATOM 681 C CA . LYS A 1 82 ? -12.146 -16.124 -14.403 1.00 51.38 82 LYS A CA 1
ATOM 682 C C . LYS A 1 82 ? -10.641 -15.903 -14.497 1.00 51.38 82 LYS A C 1
ATOM 684 O O . LYS A 1 82 ? -9.958 -16.643 -15.202 1.00 51.38 82 LYS A O 1
ATOM 689 N N . GLN A 1 83 ? -10.127 -14.875 -13.833 1.00 44.72 83 GLN A N 1
ATOM 690 C CA . GLN A 1 83 ? -8.694 -14.780 -13.609 1.00 44.72 83 GLN A CA 1
ATOM 691 C C . GLN A 1 83 ? -8.320 -16.045 -12.836 1.00 44.72 83 GLN A C 1
ATOM 693 O O . GLN A 1 83 ? -8.693 -16.158 -11.670 1.00 44.72 83 GLN A O 1
ATOM 698 N N . GLU A 1 84 ? -7.693 -17.023 -13.501 1.00 45.28 84 GLU A N 1
ATOM 699 C CA . GLU A 1 84 ? -7.117 -18.169 -12.803 1.00 45.28 84 GLU A CA 1
ATOM 700 C C . GLU A 1 84 ? -6.292 -17.578 -11.666 1.00 45.28 84 GLU A C 1
ATOM 702 O O . GLU A 1 84 ? -5.454 -16.688 -11.895 1.00 45.28 84 GLU A O 1
ATOM 707 N N . SER A 1 85 ? -6.610 -17.988 -10.434 1.00 43.78 85 SER A N 1
ATOM 708 C CA . SER A 1 85 ? -5.736 -17.740 -9.304 1.00 43.78 85 SER A CA 1
ATOM 709 C C . SER A 1 85 ? -4.367 -18.163 -9.791 1.00 43.78 85 SER A C 1
ATOM 711 O O . SER A 1 85 ? -4.167 -19.304 -10.202 1.00 43.78 85 SER A O 1
ATOM 713 N N . LYS A 1 86 ? -3.437 -17.210 -9.868 1.00 42.22 86 LYS A N 1
ATOM 714 C CA . LYS A 1 86 ? -2.051 -17.603 -10.015 1.00 42.22 86 LYS A CA 1
ATOM 715 C C . LYS A 1 86 ? -1.781 -18.363 -8.733 1.00 42.22 86 LYS A C 1
ATOM 717 O O . LYS A 1 86 ? -1.551 -17.722 -7.713 1.00 42.22 86 LYS A O 1
ATOM 722 N N . ASP A 1 87 ? -1.851 -19.687 -8.784 1.00 44.91 87 ASP A N 1
ATOM 723 C CA . ASP A 1 87 ? -1.097 -20.505 -7.860 1.00 44.91 87 ASP A CA 1
ATOM 724 C C . ASP A 1 87 ? 0.322 -19.998 -8.049 1.00 44.91 87 ASP A C 1
ATOM 726 O O . ASP A 1 87 ? 0.931 -20.131 -9.120 1.00 44.91 87 ASP A O 1
ATOM 730 N N . VAL A 1 88 ? 0.750 -19.190 -7.082 1.00 45.62 88 VAL A N 1
ATOM 731 C CA . VAL A 1 88 ? 2.056 -18.566 -7.099 1.00 45.62 88 VAL A CA 1
ATOM 732 C C . VAL A 1 88 ? 3.010 -19.723 -6.912 1.00 45.62 88 VAL A C 1
ATOM 734 O O . VAL A 1 88 ? 3.311 -20.138 -5.801 1.00 45.62 88 VAL A O 1
ATOM 737 N N . ASP A 1 89 ? 3.436 -20.294 -8.028 1.00 44.12 89 ASP A N 1
ATOM 738 C CA . ASP A 1 89 ? 4.521 -21.241 -8.053 1.00 44.12 89 ASP A CA 1
ATOM 739 C C . ASP A 1 89 ? 5.778 -20.473 -7.638 1.00 44.12 89 ASP A C 1
ATOM 741 O O . ASP A 1 89 ? 6.445 -19.832 -8.456 1.00 44.12 89 ASP A O 1
ATOM 745 N N . TYR A 1 90 ? 6.069 -20.500 -6.335 1.00 48.81 90 TYR A N 1
ATOM 746 C CA . TYR A 1 90 ? 7.254 -19.895 -5.735 1.00 48.81 90 TYR A CA 1
ATOM 747 C C . TYR A 1 90 ? 8.556 -20.447 -6.346 1.00 48.81 90 TYR A C 1
ATOM 749 O O . TYR A 1 90 ? 9.610 -19.835 -6.169 1.00 48.81 90 TYR A O 1
ATOM 757 N N . SER A 1 91 ? 8.506 -21.556 -7.101 1.00 45.38 91 SER A N 1
ATOM 758 C CA . SER A 1 91 ? 9.662 -22.112 -7.811 1.00 45.38 91 SER A CA 1
ATOM 759 C C . SER A 1 91 ? 9.947 -21.422 -9.153 1.00 45.38 91 SER A C 1
ATOM 761 O O . SER A 1 91 ? 11.093 -21.416 -9.619 1.00 45.38 91 SER A O 1
ATOM 763 N N . LYS A 1 92 ? 8.962 -20.738 -9.756 1.00 42.50 92 LYS A N 1
ATOM 764 C CA . LYS A 1 92 ? 9.200 -19.873 -10.917 1.00 42.50 92 LYS A CA 1
ATOM 765 C C . LYS A 1 92 ? 9.770 -18.555 -10.431 1.00 42.50 92 LYS A C 1
ATOM 767 O O . LYS A 1 92 ? 9.050 -17.583 -10.214 1.00 42.50 92 LYS A O 1
ATOM 772 N N . GLN A 1 93 ? 11.098 -18.510 -10.322 1.00 44.50 93 GLN A N 1
ATOM 773 C CA . GLN A 1 93 ? 11.851 -17.261 -10.284 1.00 44.50 93 GLN A CA 1
ATOM 774 C C . GLN A 1 93 ? 11.391 -16.374 -11.451 1.00 44.50 93 GLN A C 1
ATOM 776 O O . GLN A 1 93 ? 11.853 -16.502 -12.587 1.00 44.50 93 GLN A O 1
ATOM 781 N N . GLN A 1 94 ? 10.475 -15.445 -11.161 1.00 48.72 94 GLN A N 1
ATOM 782 C CA . GLN A 1 94 ? 10.276 -14.251 -11.970 1.00 48.72 94 GLN A CA 1
ATOM 783 C C . GLN A 1 94 ? 11.656 -13.628 -12.199 1.00 48.72 94 GLN A C 1
ATOM 785 O O . GLN A 1 94 ? 12.541 -13.765 -11.354 1.00 48.72 94 GLN A O 1
ATOM 790 N N . ARG A 1 95 ? 11.859 -12.991 -13.355 1.00 45.84 95 ARG A N 1
ATOM 791 C CA . ARG A 1 95 ? 13.147 -12.497 -13.880 1.00 45.84 95 ARG A CA 1
ATOM 792 C C . ARG A 1 95 ? 13.836 -11.400 -13.026 1.00 45.84 95 ARG A C 1
ATOM 794 O O . ARG A 1 95 ? 14.492 -10.526 -13.566 1.00 45.84 95 ARG A O 1
ATOM 801 N N . ASN A 1 96 ? 13.785 -11.469 -11.699 1.00 46.28 96 ASN A N 1
ATOM 802 C CA . ASN A 1 96 ? 14.428 -10.569 -10.740 1.00 46.28 96 ASN A CA 1
ATOM 803 C C . ASN A 1 96 ? 15.952 -10.776 -10.622 1.00 46.28 96 ASN A C 1
ATOM 805 O O . ASN A 1 96 ? 16.595 -10.154 -9.777 1.00 46.28 96 ASN A O 1
ATOM 809 N N . ARG A 1 97 ? 16.565 -11.646 -11.438 1.00 52.47 97 ARG A N 1
ATOM 810 C CA . ARG A 1 97 ? 17.989 -12.003 -11.298 1.00 52.47 97 ARG A CA 1
ATOM 811 C C . ARG A 1 97 ? 18.936 -10.812 -11.528 1.00 52.47 97 ARG A C 1
ATOM 813 O O . ARG A 1 97 ? 20.024 -10.808 -10.962 1.00 52.47 97 ARG A O 1
ATOM 820 N N . GLY A 1 98 ? 18.528 -9.797 -12.298 1.00 54.56 98 GLY A N 1
ATOM 821 C CA . GLY A 1 98 ? 19.362 -8.624 -12.592 1.00 54.56 98 GLY A CA 1
ATOM 822 C C . GLY A 1 98 ? 19.610 -7.719 -11.382 1.00 54.56 98 GLY A C 1
ATOM 823 O O . GLY A 1 98 ? 20.750 -7.324 -11.147 1.00 54.56 98 GLY A O 1
ATOM 824 N N . SER A 1 99 ? 18.569 -7.437 -10.585 1.00 59.09 99 SER A N 1
ATOM 825 C CA . SER A 1 99 ? 18.650 -6.510 -9.444 1.00 59.09 99 SER A CA 1
ATOM 826 C C . SER A 1 99 ? 19.308 -7.131 -8.208 1.00 59.09 99 SER A C 1
ATOM 828 O O . SER A 1 99 ? 19.940 -6.404 -7.450 1.00 59.09 99 SER A O 1
ATOM 830 N N . SER A 1 100 ? 19.270 -8.462 -8.049 1.00 67.69 100 SER A N 1
ATOM 831 C CA . SER A 1 100 ? 19.801 -9.163 -6.863 1.00 67.69 100 SER A CA 1
ATOM 832 C C . SER A 1 100 ? 21.245 -8.778 -6.506 1.00 67.69 100 SER A C 1
ATOM 834 O O . SER A 1 100 ? 21.576 -8.575 -5.339 1.00 67.69 100 SER A O 1
ATOM 836 N N . ARG A 1 101 ? 22.103 -8.571 -7.515 1.00 79.38 101 ARG A N 1
ATOM 837 C CA . ARG A 1 101 ? 23.500 -8.144 -7.305 1.00 79.38 101 ARG A CA 1
ATOM 838 C C . ARG A 1 101 ? 23.653 -6.693 -6.832 1.00 79.38 101 ARG A C 1
ATOM 840 O O . ARG A 1 101 ? 24.713 -6.329 -6.335 1.00 79.38 101 ARG A O 1
ATOM 847 N N . TYR A 1 102 ? 22.615 -5.881 -6.985 1.00 85.44 102 TYR A N 1
ATOM 848 C CA . TYR A 1 102 ? 22.581 -4.459 -6.651 1.00 85.44 102 TYR A CA 1
ATOM 849 C C . TYR A 1 102 ? 21.735 -4.165 -5.409 1.00 85.44 102 TYR A C 1
ATOM 851 O O . TYR A 1 102 ? 21.791 -3.047 -4.914 1.00 85.44 102 TYR A O 1
ATOM 859 N N . GLU A 1 103 ? 20.996 -5.141 -4.870 1.00 89.56 103 GLU A N 1
ATOM 860 C CA . GLU A 1 103 ? 20.054 -4.959 -3.752 1.00 89.56 103 GLU A CA 1
ATOM 861 C C . GLU A 1 103 ? 20.680 -4.236 -2.555 1.00 89.56 103 GLU A C 1
ATOM 863 O O . GLU A 1 103 ? 20.129 -3.246 -2.078 1.00 89.56 103 GLU A O 1
ATOM 868 N N . LYS A 1 104 ? 21.874 -4.659 -2.113 1.00 90.25 104 LYS A N 1
ATOM 869 C CA . LYS A 1 104 ? 22.589 -4.000 -1.005 1.00 90.25 104 LYS A CA 1
ATOM 870 C C . LYS A 1 104 ? 22.896 -2.530 -1.311 1.00 90.25 104 LYS A C 1
ATOM 872 O O . LYS A 1 104 ? 22.694 -1.670 -0.461 1.00 90.25 104 LYS A O 1
ATOM 877 N N . ARG A 1 105 ? 23.361 -2.232 -2.529 1.00 94.00 105 ARG A N 1
ATOM 878 C CA . ARG A 1 105 ? 23.687 -0.861 -2.961 1.00 94.00 105 ARG A CA 1
ATOM 879 C C . ARG A 1 105 ? 22.425 -0.007 -3.076 1.00 94.00 105 ARG A C 1
ATOM 881 O O . ARG A 1 105 ? 22.413 1.121 -2.602 1.00 94.00 105 ARG A O 1
ATOM 888 N N . ILE A 1 106 ? 21.364 -0.569 -3.649 1.00 94.25 106 ILE A N 1
ATOM 889 C CA . ILE A 1 106 ? 20.044 0.055 -3.782 1.00 94.25 106 ILE A CA 1
ATOM 890 C C . ILE A 1 106 ? 19.475 0.418 -2.403 1.00 94.25 106 ILE A C 1
ATOM 892 O O . ILE A 1 106 ? 18.965 1.524 -2.241 1.00 94.25 106 ILE A O 1
ATOM 896 N N . LEU A 1 107 ? 19.592 -0.472 -1.408 1.00 92.75 107 LEU A N 1
ATOM 897 C CA . LEU A 1 107 ? 19.162 -0.201 -0.031 1.00 92.75 107 LEU A CA 1
ATOM 898 C C . LEU A 1 107 ? 19.946 0.950 0.598 1.00 92.75 107 LEU A C 1
ATOM 900 O O . LEU A 1 107 ? 19.326 1.883 1.094 1.00 92.75 107 LEU A O 1
ATOM 904 N N . LEU A 1 108 ? 21.279 0.928 0.516 1.00 94.25 108 LEU A N 1
ATOM 905 C CA . LEU A 1 108 ? 22.125 1.987 1.079 1.00 94.25 108 LEU A CA 1
ATOM 906 C C . LEU A 1 108 ? 21.807 3.361 0.477 1.00 94.25 108 LEU A C 1
ATOM 908 O O . LEU A 1 108 ? 21.665 4.343 1.198 1.00 94.25 108 LEU A O 1
ATOM 912 N N . LEU A 1 109 ? 21.654 3.436 -0.848 1.00 95.56 109 LEU A N 1
ATOM 913 C CA . LEU A 1 109 ? 21.299 4.690 -1.516 1.00 95.56 109 LEU A CA 1
ATOM 914 C C . LEU A 1 109 ? 19.888 5.157 -1.122 1.00 95.56 109 LEU A C 1
ATOM 916 O O . LEU A 1 109 ? 19.645 6.356 -0.993 1.00 95.56 109 LEU A O 1
ATOM 920 N N . LYS A 1 110 ? 18.959 4.223 -0.891 1.00 94.00 110 LYS A N 1
ATOM 921 C CA . LYS A 1 110 ? 17.609 4.546 -0.423 1.00 94.00 110 LYS A CA 1
ATOM 922 C C . LYS A 1 110 ? 17.587 5.049 1.016 1.00 94.00 110 LYS A C 1
ATOM 924 O O . LYS A 1 110 ? 16.865 6.002 1.295 1.00 94.00 110 LYS A O 1
ATOM 929 N N . GLU A 1 111 ? 18.363 4.432 1.902 1.00 90.94 111 GLU A N 1
ATOM 930 C CA . GLU A 1 111 ? 18.555 4.876 3.289 1.00 90.94 111 GLU A CA 1
ATOM 931 C C . GLU A 1 111 ? 19.237 6.255 3.332 1.00 90.94 111 GLU A C 1
ATOM 933 O O . GLU A 1 111 ? 18.890 7.082 4.167 1.00 90.94 111 GLU A O 1
ATOM 938 N N . GLY A 1 112 ? 20.088 6.562 2.346 1.00 92.31 112 GLY A N 1
ATOM 939 C CA . GLY A 1 112 ? 20.617 7.907 2.090 1.00 92.31 112 GLY A CA 1
ATOM 940 C C . GLY A 1 112 ? 19.610 8.915 1.511 1.00 92.31 112 GLY A C 1
ATOM 941 O O . GLY A 1 112 ? 19.997 10.029 1.169 1.00 92.31 112 GLY A O 1
ATOM 942 N N . GLY A 1 113 ? 18.332 8.548 1.365 1.00 92.06 113 GLY A N 1
ATOM 943 C CA . GLY A 1 113 ? 17.256 9.449 0.941 1.00 92.06 113 GLY A CA 1
ATOM 944 C C . GLY A 1 113 ? 17.087 9.610 -0.572 1.00 92.06 113 GLY A C 1
ATOM 945 O O . GLY A 1 113 ? 16.253 10.404 -1.009 1.00 92.06 113 GLY A O 1
ATOM 946 N N . LEU A 1 114 ? 17.821 8.859 -1.399 1.00 96.12 114 LEU A N 1
ATOM 947 C CA . LEU A 1 114 ? 17.717 9.001 -2.850 1.00 96.12 114 LEU A CA 1
ATOM 948 C C . LEU A 1 114 ? 16.388 8.435 -3.377 1.00 96.12 114 LEU A C 1
ATOM 950 O O . LEU A 1 114 ? 15.885 7.383 -2.961 1.00 96.12 114 LEU A O 1
ATOM 954 N N . SER A 1 115 ? 15.821 9.131 -4.361 1.00 95.44 115 SER A N 1
ATOM 955 C CA . SER A 1 115 ? 14.693 8.624 -5.142 1.00 95.44 115 SER A CA 1
ATOM 956 C C . SER A 1 115 ? 15.125 7.456 -6.030 1.00 95.44 115 SER A C 1
ATOM 958 O O . SER A 1 115 ? 16.279 7.363 -6.441 1.00 95.44 115 SER A O 1
ATOM 960 N N . VAL A 1 116 ? 14.183 6.588 -6.413 1.00 93.69 116 VAL A N 1
ATOM 961 C CA . VAL A 1 116 ? 14.475 5.436 -7.289 1.00 93.69 116 VAL A CA 1
ATOM 962 C C . VAL A 1 116 ? 15.154 5.864 -8.593 1.00 93.69 116 VAL A C 1
ATOM 964 O O . VAL A 1 116 ? 16.073 5.199 -9.056 1.00 93.69 116 VAL A O 1
ATOM 967 N N . ARG A 1 117 ? 14.763 7.010 -9.160 1.00 93.44 117 ARG A N 1
ATOM 968 C CA . ARG A 1 117 ? 15.384 7.551 -10.377 1.00 93.44 117 ARG A CA 1
ATOM 969 C C . ARG A 1 117 ? 16.840 7.965 -10.153 1.00 93.44 117 ARG A C 1
ATOM 971 O O . ARG A 1 117 ? 17.685 7.656 -10.985 1.00 93.44 117 ARG A O 1
ATOM 978 N N . GLN A 1 118 ? 17.140 8.617 -9.029 1.00 95.81 118 GLN A N 1
ATOM 979 C CA . GLN A 1 118 ? 18.518 8.965 -8.664 1.00 95.81 118 GLN A CA 1
ATOM 980 C C . GLN A 1 118 ? 19.352 7.710 -8.397 1.00 95.81 118 GLN A C 1
ATOM 982 O O . GLN A 1 118 ? 20.478 7.629 -8.869 1.00 95.81 118 GLN A O 1
ATOM 987 N N . ILE A 1 119 ? 18.786 6.710 -7.715 1.00 95.94 119 ILE A N 1
ATOM 988 C CA . ILE A 1 119 ? 19.442 5.418 -7.475 1.00 95.94 119 ILE A CA 1
ATOM 989 C C . ILE A 1 119 ? 19.818 4.753 -8.803 1.00 95.94 119 ILE A C 1
ATOM 991 O O . ILE A 1 119 ? 20.965 4.354 -8.979 1.00 95.94 119 ILE A O 1
ATOM 995 N N . MET A 1 120 ? 18.881 4.678 -9.753 1.00 94.31 120 MET A N 1
ATOM 996 C CA . MET A 1 120 ? 19.149 4.138 -11.091 1.00 94.31 120 MET A CA 1
ATOM 997 C C . MET A 1 120 ? 20.273 4.907 -11.781 1.00 94.31 120 MET A C 1
ATOM 999 O O . MET A 1 120 ? 21.214 4.292 -12.272 1.00 94.31 120 MET A O 1
ATOM 1003 N N . ARG A 1 121 ? 20.224 6.244 -11.743 1.00 94.19 121 ARG A N 1
ATOM 1004 C CA . ARG A 1 121 ? 21.250 7.084 -12.364 1.00 94.19 121 ARG A CA 1
ATOM 1005 C C . ARG A 1 121 ? 22.635 6.867 -11.757 1.00 94.19 121 ARG A C 1
ATOM 1007 O O . ARG A 1 121 ? 23.614 6.802 -12.490 1.00 94.19 121 ARG A O 1
ATOM 1014 N N . VAL A 1 122 ? 22.721 6.744 -10.435 1.00 96.00 122 VAL A N 1
ATOM 1015 C CA . VAL A 1 122 ? 23.982 6.464 -9.736 1.00 96.00 122 VAL A CA 1
ATOM 1016 C C . VAL A 1 122 ? 24.540 5.108 -10.162 1.00 96.00 122 VAL A C 1
ATOM 1018 O O . VAL A 1 122 ? 25.716 5.020 -10.494 1.00 96.00 122 VAL A O 1
ATOM 1021 N N . ILE A 1 123 ? 23.705 4.068 -10.225 1.00 93.62 123 ILE A N 1
ATOM 1022 C CA . ILE A 1 123 ? 24.159 2.725 -10.613 1.00 93.62 123 ILE A CA 1
ATOM 1023 C C . ILE A 1 123 ? 24.589 2.683 -12.088 1.00 93.62 123 ILE A C 1
ATOM 1025 O O . ILE A 1 123 ? 25.568 2.016 -12.408 1.00 93.62 123 ILE A O 1
ATOM 1029 N N . GLU A 1 124 ? 23.901 3.405 -12.978 1.00 93.00 124 GLU A N 1
ATOM 1030 C CA . GLU A 1 124 ? 24.317 3.560 -14.380 1.00 93.00 124 GLU A CA 1
ATOM 1031 C C . GLU A 1 124 ? 25.721 4.169 -14.485 1.00 93.00 124 GLU A C 1
ATOM 1033 O O . GLU A 1 124 ? 26.576 3.621 -15.179 1.00 93.00 124 GLU A O 1
ATOM 1038 N N . LEU A 1 125 ? 25.976 5.255 -13.744 1.00 93.94 125 LEU A N 1
ATOM 1039 C CA . LEU A 1 125 ? 27.278 5.930 -13.711 1.00 93.94 125 LEU A CA 1
ATOM 1040 C C . LEU A 1 125 ? 28.375 5.043 -13.102 1.00 93.94 125 LEU A C 1
ATOM 1042 O O . LEU A 1 125 ? 29.478 4.985 -13.630 1.00 93.94 125 LEU A O 1
ATOM 1046 N N . GLU A 1 126 ? 28.079 4.312 -12.025 1.00 92.38 126 GLU A N 1
ATOM 1047 C CA . GLU A 1 126 ? 29.029 3.383 -11.390 1.00 92.38 126 GLU A CA 1
ATOM 1048 C C . GLU A 1 126 ? 29.413 2.198 -12.284 1.00 92.38 126 GLU A C 1
ATOM 1050 O O . GLU A 1 126 ? 30.469 1.592 -12.094 1.00 92.38 126 GLU A O 1
ATOM 1055 N N . LYS A 1 127 ? 28.531 1.814 -13.211 1.00 89.06 127 LYS A N 1
ATOM 1056 C CA . LYS A 1 127 ? 28.745 0.698 -14.140 1.00 89.06 127 LYS A CA 1
ATOM 1057 C C . LYS A 1 127 ? 29.207 1.134 -15.520 1.00 89.06 127 LYS A C 1
ATOM 1059 O O . LYS A 1 127 ? 29.420 0.257 -16.351 1.00 89.06 127 LYS A O 1
ATOM 1064 N N . ASP A 1 128 ? 29.377 2.437 -15.726 1.00 91.69 128 ASP A N 1
ATOM 1065 C CA . ASP A 1 128 ? 29.746 3.031 -17.008 1.00 91.69 128 ASP A CA 1
ATOM 1066 C C . ASP A 1 128 ? 28.825 2.568 -18.151 1.00 91.69 128 ASP A C 1
ATOM 1068 O O . ASP A 1 128 ? 29.251 2.217 -19.250 1.00 91.69 128 ASP A O 1
ATOM 1072 N N . VAL A 1 129 ? 27.520 2.509 -17.866 1.00 89.31 129 VAL A N 1
ATOM 1073 C CA . VAL A 1 129 ? 26.498 2.134 -18.849 1.00 89.31 129 VAL A CA 1
ATOM 1074 C C . VAL A 1 129 ? 25.638 3.333 -19.226 1.00 89.31 129 VAL A C 1
ATOM 1076 O O . VAL A 1 129 ? 25.412 4.256 -18.439 1.00 89.31 129 VAL A O 1
ATOM 1079 N N . ARG A 1 130 ? 25.118 3.312 -20.457 1.00 83.75 130 ARG A N 1
ATOM 1080 C CA . ARG A 1 130 ? 24.174 4.331 -20.925 1.00 83.75 130 ARG A CA 1
ATOM 1081 C C . ARG A 1 130 ? 22.842 4.217 -20.183 1.00 83.75 130 ARG A C 1
ATOM 1083 O O . ARG A 1 130 ? 22.498 3.177 -19.622 1.00 83.75 130 ARG A O 1
ATOM 1090 N N . HIS A 1 131 ? 22.093 5.315 -20.186 1.00 85.19 131 HIS A N 1
ATOM 1091 C CA . HIS A 1 131 ? 20.790 5.360 -19.535 1.00 85.19 131 HIS A CA 1
ATOM 1092 C C . HIS A 1 131 ? 19.865 4.273 -20.097 1.00 85.19 131 HIS A C 1
ATOM 1094 O O . HIS A 1 131 ? 19.696 4.187 -21.311 1.00 85.19 131 HIS A O 1
ATOM 1100 N N . GLY A 1 132 ? 19.282 3.453 -19.219 1.00 82.00 132 GLY A N 1
ATOM 1101 C CA . GLY A 1 132 ? 18.397 2.351 -19.611 1.00 82.00 132 GLY A CA 1
ATOM 1102 C C . GLY A 1 132 ? 19.082 1.024 -19.970 1.00 82.00 132 GLY A C 1
ATOM 1103 O O . GLY A 1 132 ? 18.376 0.040 -20.169 1.00 82.00 132 GLY A O 1
ATOM 1104 N N . GLU A 1 133 ? 20.417 0.950 -19.981 1.00 83.38 133 GLU A N 1
ATOM 1105 C CA . GLU A 1 133 ? 21.175 -0.277 -20.311 1.00 83.38 133 GLU A CA 1
ATOM 1106 C C . GLU A 1 133 ? 21.444 -1.186 -19.095 1.00 83.38 133 GLU A C 1
ATOM 1108 O O . GLU A 1 133 ? 22.136 -2.203 -19.189 1.00 83.38 133 GLU A O 1
ATOM 1113 N N . LEU A 1 134 ? 20.925 -0.839 -17.913 1.00 85.06 134 LEU A N 1
ATOM 1114 C CA . LEU A 1 134 ? 21.053 -1.704 -16.742 1.00 85.06 134 LEU A CA 1
ATOM 1115 C C . LEU A 1 134 ? 20.290 -3.026 -16.942 1.00 85.06 134 LEU A C 1
ATOM 1117 O O . LEU A 1 134 ? 19.199 -3.042 -17.510 1.00 85.06 134 LEU A O 1
ATOM 1121 N N . PRO A 1 135 ? 20.786 -4.147 -16.381 1.00 85.56 135 PRO A N 1
ATOM 1122 C CA . PRO A 1 135 ? 20.155 -5.463 -16.527 1.00 85.56 135 PRO A CA 1
ATOM 1123 C C . PRO A 1 135 ? 18.860 -5.621 -15.704 1.00 85.56 135 PRO A C 1
ATOM 1125 O O . PRO A 1 135 ? 18.382 -6.738 -15.500 1.00 85.56 135 PRO A O 1
ATOM 1128 N N . PHE A 1 136 ? 18.327 -4.524 -15.168 1.00 85.31 136 PHE A N 1
ATOM 1129 C CA . PHE A 1 136 ? 17.088 -4.448 -14.408 1.00 85.31 136 PHE A CA 1
ATOM 1130 C C . PHE A 1 136 ? 16.442 -3.077 -14.620 1.00 85.31 136 PHE A C 1
ATOM 1132 O O . PHE A 1 136 ? 17.114 -2.080 -14.881 1.00 85.31 136 PHE A O 1
ATOM 1139 N N . LEU A 1 137 ? 15.122 -3.033 -14.492 1.00 87.88 137 LEU A N 1
ATOM 1140 C CA . LEU A 1 137 ? 14.317 -1.849 -14.748 1.00 87.88 137 LEU A CA 1
ATOM 1141 C C . LEU A 1 137 ? 14.026 -1.081 -13.455 1.00 87.88 137 LEU A C 1
ATOM 1143 O O . LEU A 1 137 ? 14.029 -1.632 -12.355 1.00 87.88 137 LEU A O 1
ATOM 1147 N N . VAL A 1 138 ? 13.621 0.184 -13.604 1.00 87.19 138 VAL A N 1
ATOM 1148 C CA . VAL A 1 138 ? 13.060 1.011 -12.515 1.00 87.19 138 VAL A CA 1
ATOM 1149 C C . VAL A 1 138 ? 11.954 0.255 -11.763 1.00 87.19 138 VAL A C 1
ATOM 1151 O O . VAL A 1 138 ? 11.885 0.281 -10.535 1.00 87.19 138 VAL A O 1
ATOM 1154 N N . LYS A 1 139 ? 11.103 -0.468 -12.503 1.00 86.38 139 LYS A N 1
ATOM 1155 C CA . LYS A 1 139 ? 10.021 -1.285 -11.940 1.00 86.38 139 LYS A CA 1
ATOM 1156 C C . LYS A 1 139 ? 10.539 -2.403 -11.034 1.00 86.38 139 LYS A C 1
ATOM 1158 O O . LYS A 1 139 ? 9.905 -2.685 -10.023 1.00 86.38 139 LYS A O 1
ATOM 1163 N N . ASP A 1 140 ? 11.680 -3.005 -11.356 1.00 87.44 140 ASP A N 1
ATOM 1164 C CA . ASP A 1 140 ? 12.266 -4.073 -10.543 1.00 87.44 140 ASP A CA 1
ATOM 1165 C C . ASP A 1 140 ? 12.749 -3.527 -9.199 1.00 87.44 140 ASP A C 1
ATOM 1167 O O . ASP A 1 140 ? 12.537 -4.162 -8.170 1.00 87.44 140 ASP A O 1
ATOM 1171 N N . VAL A 1 141 ? 13.290 -2.305 -9.185 1.00 90.25 141 VAL A N 1
ATOM 1172 C CA . VAL A 1 141 ? 13.672 -1.604 -7.951 1.00 90.25 141 VAL A CA 1
ATOM 1173 C C . VAL A 1 141 ? 12.447 -1.260 -7.098 1.00 90.25 141 VAL A C 1
ATOM 1175 O O . VAL A 1 141 ? 12.463 -1.456 -5.884 1.00 90.25 141 VAL A O 1
ATOM 1178 N N . HIS A 1 142 ? 11.353 -0.800 -7.714 1.00 89.75 142 HIS A N 1
ATOM 1179 C CA . HIS A 1 142 ? 10.094 -0.589 -6.993 1.00 89.75 142 HIS A CA 1
ATOM 1180 C C . HIS A 1 142 ? 9.548 -1.892 -6.403 1.00 89.75 142 HIS A C 1
ATOM 1182 O O . HIS A 1 142 ? 9.233 -1.932 -5.217 1.00 89.75 142 HIS A O 1
ATOM 1188 N N . ASN A 1 143 ? 9.498 -2.965 -7.197 1.00 86.81 143 ASN A N 1
ATOM 1189 C CA . ASN A 1 143 ? 9.063 -4.283 -6.734 1.00 86.81 143 ASN A CA 1
ATOM 1190 C C . ASN A 1 143 ? 9.949 -4.799 -5.589 1.00 86.81 143 ASN A C 1
ATOM 1192 O O . ASN A 1 143 ? 9.442 -5.379 -4.628 1.00 86.81 143 ASN A O 1
ATOM 1196 N N . PHE A 1 144 ? 11.263 -4.569 -5.672 1.00 88.19 144 PHE A N 1
ATOM 1197 C CA . PHE A 1 144 ? 12.214 -4.895 -4.615 1.00 88.19 144 PHE A CA 1
ATOM 1198 C C . PHE A 1 144 ? 11.890 -4.142 -3.322 1.00 88.19 144 PHE A C 1
ATOM 1200 O O . PHE A 1 144 ? 11.756 -4.782 -2.282 1.00 88.19 144 PHE A O 1
ATOM 1207 N N . PHE A 1 145 ? 11.662 -2.825 -3.372 1.00 88.25 145 PHE A N 1
ATOM 1208 C CA . PHE A 1 145 ? 11.254 -2.073 -2.181 1.00 88.25 145 PHE A CA 1
ATOM 1209 C C . PHE A 1 145 ? 9.909 -2.531 -1.628 1.00 88.25 145 PHE A C 1
ATOM 1211 O O . PHE A 1 145 ? 9.774 -2.657 -0.417 1.00 88.25 145 PHE A O 1
ATOM 1218 N N . THR A 1 146 ? 8.932 -2.853 -2.477 1.00 82.50 146 THR A N 1
ATOM 1219 C CA . THR A 1 146 ? 7.669 -3.442 -2.016 1.00 82.50 146 THR A CA 1
ATOM 1220 C C . THR A 1 146 ? 7.912 -4.757 -1.273 1.00 82.50 146 THR A C 1
ATOM 1222 O O . THR A 1 146 ? 7.321 -4.980 -0.219 1.00 82.50 146 THR A O 1
ATOM 1225 N N . LYS A 1 147 ? 8.801 -5.620 -1.778 1.00 81.69 147 LYS A N 1
ATOM 1226 C CA . LYS A 1 147 ? 9.164 -6.882 -1.119 1.00 81.69 147 LYS A CA 1
ATOM 1227 C C . LYS A 1 147 ? 9.882 -6.643 0.211 1.00 81.69 147 LYS A C 1
ATOM 1229 O O . LYS A 1 147 ? 9.527 -7.266 1.204 1.00 81.69 147 LYS A O 1
ATOM 1234 N N . VAL A 1 148 ? 10.861 -5.741 0.239 1.00 80.75 148 VAL A N 1
ATOM 1235 C CA . VAL A 1 148 ? 11.607 -5.396 1.457 1.00 80.75 148 VAL A CA 1
ATOM 1236 C C . VAL A 1 148 ? 10.687 -4.784 2.507 1.00 80.75 148 VAL A C 1
ATOM 1238 O O . VAL A 1 148 ? 10.760 -5.182 3.663 1.00 80.75 148 VAL A O 1
ATOM 1241 N N . ASN A 1 149 ? 9.786 -3.882 2.118 1.00 74.44 149 ASN A N 1
ATOM 1242 C CA . ASN A 1 149 ? 8.840 -3.254 3.037 1.00 74.44 149 ASN A CA 1
ATOM 1243 C C . ASN A 1 149 ? 7.852 -4.268 3.614 1.00 74.44 149 ASN A C 1
ATOM 1245 O O . ASN A 1 149 ? 7.589 -4.217 4.805 1.00 74.44 149 ASN A O 1
ATOM 1249 N N . LYS A 1 150 ? 7.380 -5.243 2.824 1.00 66.88 150 LYS A N 1
ATOM 1250 C CA . LYS A 1 150 ? 6.568 -6.352 3.354 1.00 66.88 150 LYS A CA 1
ATOM 1251 C C . LYS A 1 150 ? 7.304 -7.164 4.426 1.00 66.88 150 LYS A C 1
ATOM 1253 O O . LYS A 1 150 ? 6.685 -7.579 5.392 1.00 66.88 150 LYS A O 1
ATOM 1258 N N . VAL A 1 151 ? 8.613 -7.380 4.273 1.00 66.06 151 VAL A N 1
ATOM 1259 C CA . VAL A 1 151 ? 9.431 -8.122 5.256 1.00 66.06 151 VAL A CA 1
ATOM 1260 C C . VAL A 1 151 ? 9.789 -7.258 6.472 1.00 66.06 151 VAL A C 1
ATOM 1262 O O . VAL A 1 151 ? 9.846 -7.761 7.588 1.00 66.06 151 VAL A O 1
ATOM 1265 N N . ARG A 1 152 ? 10.012 -5.953 6.274 1.00 58.72 152 ARG A N 1
ATOM 1266 C CA . ARG A 1 152 ? 10.303 -4.968 7.332 1.00 58.72 152 ARG A CA 1
ATOM 1267 C C . ARG A 1 152 ? 9.058 -4.489 8.090 1.00 58.72 152 ARG A C 1
ATOM 1269 O O . ARG A 1 152 ? 9.211 -3.670 8.988 1.00 58.72 152 ARG A O 1
ATOM 1276 N N . SER A 1 153 ? 7.873 -5.022 7.787 1.00 59.78 153 SER A N 1
ATOM 1277 C CA . SER A 1 153 ? 6.609 -4.691 8.456 1.00 59.78 153 SER A CA 1
ATOM 1278 C C . SER A 1 153 ? 6.105 -5.780 9.426 1.00 59.78 153 SER A C 1
ATOM 1280 O O . SER A 1 153 ? 4.919 -6.078 9.410 1.00 59.78 153 SER A O 1
ATOM 1282 N N . PRO A 1 154 ? 6.933 -6.421 10.283 1.00 59.59 154 PRO A N 1
ATOM 1283 C CA . PRO A 1 154 ? 6.410 -7.402 11.237 1.00 59.59 154 PRO A CA 1
ATOM 1284 C C . PRO A 1 154 ? 5.578 -6.751 12.358 1.00 59.59 154 PRO A C 1
ATOM 1286 O O . PRO A 1 154 ? 4.995 -7.462 13.167 1.00 59.59 154 PRO A O 1
ATOM 1289 N N . ASN A 1 155 ? 5.559 -5.415 12.442 1.00 71.31 155 ASN A N 1
ATOM 1290 C CA . ASN A 1 155 ? 5.008 -4.659 13.564 1.00 71.31 155 ASN A CA 1
ATOM 1291 C C . ASN A 1 155 ? 3.983 -3.589 13.167 1.00 71.31 155 ASN A C 1
ATOM 1293 O O . ASN A 1 155 ? 3.574 -2.823 14.034 1.00 71.31 155 ASN A O 1
ATOM 1297 N N . ASP A 1 156 ? 3.544 -3.523 11.909 1.00 78.44 156 ASP A N 1
ATOM 1298 C CA . ASP A 1 156 ? 2.559 -2.516 11.482 1.00 78.44 156 ASP A CA 1
ATOM 1299 C C . ASP A 1 156 ? 1.243 -2.605 12.257 1.00 78.44 156 ASP A C 1
ATOM 1301 O O . ASP A 1 156 ? 0.700 -1.582 12.665 1.00 78.44 156 ASP A O 1
ATOM 1305 N N . ALA A 1 157 ? 0.763 -3.817 12.538 1.00 83.31 157 ALA A N 1
ATOM 1306 C CA . ALA A 1 157 ? -0.413 -4.036 13.369 1.00 83.31 157 ALA A CA 1
ATOM 1307 C C . ALA A 1 157 ? -0.197 -3.512 14.798 1.00 83.31 157 ALA A C 1
ATOM 1309 O O . ALA A 1 157 ? -1.088 -2.885 15.372 1.00 83.31 157 ALA A O 1
ATOM 1310 N N . ARG A 1 158 ? 0.999 -3.712 15.370 1.00 83.81 158 ARG A N 1
ATOM 1311 C CA . ARG A 1 158 ? 1.340 -3.209 16.709 1.00 83.81 158 ARG A CA 1
ATOM 1312 C C . ARG A 1 158 ? 1.419 -1.683 16.723 1.00 83.81 158 ARG A C 1
ATOM 1314 O O . ARG A 1 158 ? 0.850 -1.066 17.617 1.00 83.81 158 ARG A O 1
ATOM 1321 N N . GLU A 1 159 ? 2.078 -1.088 15.734 1.00 87.00 159 GLU A N 1
ATOM 1322 C CA . GLU A 1 159 ? 2.185 0.367 15.578 1.00 87.00 159 GLU A CA 1
ATOM 1323 C C . GLU A 1 159 ? 0.809 1.012 15.378 1.00 87.00 159 GLU A C 1
ATOM 1325 O O . GLU A 1 159 ? 0.509 2.033 15.995 1.00 87.00 159 GLU A O 1
ATOM 1330 N N . LEU A 1 160 ? -0.071 0.383 14.592 1.00 89.06 160 LEU A N 1
ATOM 1331 C CA . LEU A 1 160 ? -1.452 0.827 14.417 1.00 89.06 160 LEU A CA 1
ATOM 1332 C C . LEU A 1 160 ? -2.232 0.789 15.738 1.00 89.06 160 LEU A C 1
ATOM 1334 O O . LEU A 1 160 ? -2.935 1.744 16.069 1.00 89.06 160 LEU A O 1
ATOM 1338 N N . LEU A 1 161 ? -2.095 -0.285 16.519 1.00 90.88 161 LEU A N 1
ATOM 1339 C CA . LEU A 1 161 ? -2.737 -0.382 17.831 1.00 90.88 161 LEU A CA 1
ATOM 1340 C C . LEU A 1 161 ? -2.187 0.653 18.821 1.00 90.88 161 LEU A C 1
ATOM 1342 O O . LEU A 1 161 ? -2.959 1.223 19.592 1.00 90.88 161 LEU A O 1
ATOM 1346 N N . GLU A 1 162 ? -0.879 0.911 18.810 1.00 91.62 162 GLU A N 1
ATOM 1347 C CA . GLU A 1 162 ? -0.261 1.972 19.616 1.00 91.62 162 GLU A CA 1
ATOM 1348 C C . GLU A 1 162 ? -0.785 3.352 19.219 1.00 91.62 162 GLU A C 1
ATOM 1350 O O . GLU A 1 162 ? -1.177 4.127 20.093 1.00 91.62 162 GLU A O 1
ATOM 1355 N N . TYR A 1 163 ? -0.905 3.620 17.919 1.00 93.44 163 TYR A N 1
ATOM 1356 C CA . TYR A 1 163 ? -1.533 4.834 17.411 1.00 93.44 163 TYR A CA 1
ATOM 1357 C C . TYR A 1 163 ? -2.979 4.976 17.903 1.00 93.44 163 TYR A C 1
ATOM 1359 O O . TYR A 1 163 ? -3.334 6.017 18.452 1.00 93.44 163 TYR A O 1
ATOM 1367 N N . CYS A 1 164 ? -3.815 3.940 17.769 1.00 94.06 164 CYS A N 1
ATOM 1368 C CA . CYS A 1 164 ? -5.208 3.995 18.216 1.00 94.06 164 CYS A CA 1
ATOM 1369 C C . CYS A 1 164 ? -5.326 4.236 19.730 1.00 94.06 164 CYS A C 1
ATOM 1371 O O . CYS A 1 164 ? -6.179 5.014 20.165 1.00 94.06 164 CYS A O 1
ATOM 1373 N N . LYS A 1 165 ? -4.453 3.613 20.534 1.00 93.56 165 LYS A N 1
ATOM 1374 C CA . LYS A 1 165 ? -4.382 3.836 21.987 1.00 93.56 165 LYS A CA 1
ATOM 1375 C C . LYS A 1 165 ? -3.987 5.277 22.313 1.00 93.56 165 LYS A C 1
ATOM 1377 O O . LYS A 1 165 ? -4.646 5.899 23.145 1.00 93.56 165 LYS A O 1
ATOM 1382 N N . SER A 1 166 ? -2.972 5.816 21.634 1.00 96.06 166 SER A N 1
ATOM 1383 C CA . SER A 1 166 ? -2.557 7.218 21.787 1.00 96.06 166 SER A CA 1
ATOM 1384 C C . SER A 1 166 ? -3.691 8.170 21.409 1.00 96.06 166 SER A C 1
ATOM 1386 O O . SER A 1 166 ? -4.097 8.995 22.220 1.00 96.06 166 SER A O 1
ATOM 1388 N N . ALA A 1 167 ? -4.297 7.987 20.232 1.00 93.88 167 ALA A N 1
ATOM 1389 C CA . ALA A 1 167 ? -5.386 8.825 19.737 1.00 93.88 167 ALA A CA 1
ATOM 1390 C C . ALA A 1 167 ? -6.616 8.820 20.664 1.00 93.88 167 ALA A C 1
ATOM 1392 O O . ALA A 1 167 ? -7.281 9.845 20.815 1.00 93.88 167 ALA A O 1
ATOM 1393 N N . LYS A 1 168 ? -6.910 7.686 21.320 1.00 94.44 168 LYS A N 1
ATOM 1394 C CA . LYS A 1 168 ? -7.971 7.584 22.335 1.00 94.44 168 LYS A CA 1
ATOM 1395 C C . LYS A 1 168 ? -7.638 8.341 23.619 1.00 94.44 168 LYS A C 1
ATOM 1397 O O . LYS A 1 168 ? -8.539 8.927 24.217 1.00 94.44 168 LYS A O 1
ATOM 1402 N N . SER A 1 169 ? -6.375 8.307 24.042 1.00 94.69 169 SER A N 1
ATOM 1403 C CA . SER A 1 169 ? -5.895 9.064 25.201 1.00 94.69 169 SER A CA 1
ATOM 1404 C C . SER A 1 169 ? -5.942 10.570 24.939 1.00 94.69 169 SER A C 1
ATOM 1406 O O . SER A 1 169 ? -6.349 11.328 25.814 1.00 94.69 169 SER A O 1
ATOM 1408 N N . ASP A 1 170 ? -5.577 10.991 23.726 1.00 95.12 170 ASP A N 1
ATOM 1409 C CA . ASP A 1 170 ? -5.577 12.399 23.321 1.00 95.12 170 ASP A CA 1
ATOM 1410 C C . ASP A 1 170 ? -6.999 12.947 23.146 1.00 95.12 170 ASP A C 1
ATOM 1412 O O . ASP A 1 170 ? -7.277 14.106 23.458 1.00 95.12 170 ASP A O 1
ATOM 1416 N N . ASN A 1 171 ? -7.924 12.122 22.644 1.00 92.69 171 ASN A N 1
ATOM 1417 C CA . ASN A 1 171 ? -9.307 12.522 22.432 1.00 92.69 171 ASN A CA 1
ATOM 1418 C C . ASN A 1 171 ? -10.297 11.417 22.844 1.00 92.69 171 ASN A C 1
ATOM 1420 O O . ASN A 1 171 ? -10.462 10.435 22.114 1.00 92.69 171 ASN A O 1
ATOM 1424 N N . PRO A 1 172 ? -11.070 11.609 23.933 1.00 91.06 172 PRO A N 1
ATOM 1425 C CA . PRO A 1 172 ? -12.049 10.624 24.396 1.00 91.06 172 PRO A CA 1
ATOM 1426 C C . PRO A 1 172 ? -13.124 10.259 23.361 1.00 91.06 172 PRO A C 1
ATOM 1428 O O . PRO A 1 172 ? -13.691 9.164 23.429 1.00 91.06 172 PRO A O 1
ATOM 1431 N N . ASN A 1 173 ? -13.404 11.153 22.403 1.00 90.06 173 ASN A N 1
ATOM 1432 C CA . ASN A 1 173 ? -14.382 10.932 21.337 1.00 90.06 173 ASN A CA 1
ATOM 1433 C C . ASN A 1 173 ? -13.821 10.122 20.161 1.00 90.06 173 ASN A C 1
ATOM 1435 O O . ASN A 1 173 ? -14.612 9.632 19.357 1.00 90.06 173 ASN A O 1
ATOM 1439 N N . PHE A 1 174 ? -12.498 9.948 20.044 1.00 92.88 174 PHE A N 1
ATOM 1440 C CA . PHE A 1 174 ? -11.938 8.943 19.138 1.00 92.88 174 PHE A CA 1
ATOM 1441 C C . PHE A 1 174 ? -12.444 7.570 19.584 1.00 92.88 174 PHE A C 1
ATOM 1443 O O . PHE A 1 174 ? -12.418 7.263 20.772 1.00 92.88 174 PHE A O 1
ATOM 1450 N N . GLN A 1 175 ? -12.942 6.741 18.675 1.00 90.75 175 GLN A N 1
ATOM 1451 C CA . GLN A 1 175 ? -13.407 5.392 19.010 1.00 90.75 175 GLN A CA 1
ATOM 1452 C C . GLN A 1 175 ? -12.590 4.375 18.237 1.00 90.75 175 GLN A C 1
ATOM 1454 O O . GLN A 1 175 ? -12.307 4.584 17.063 1.00 90.75 175 GLN A O 1
ATOM 1459 N N . PHE A 1 176 ? -12.235 3.268 18.879 1.00 94.06 176 PHE A N 1
ATOM 1460 C CA . PHE A 1 176 ? -11.665 2.115 18.199 1.00 94.06 176 PHE A CA 1
ATOM 1461 C C . PHE A 1 176 ? -12.015 0.832 18.949 1.00 94.06 176 PHE A C 1
ATOM 1463 O O . PHE A 1 176 ? -12.207 0.855 20.165 1.00 94.06 176 PHE A O 1
ATOM 1470 N N . ALA A 1 177 ? -12.096 -0.272 18.219 1.00 92.62 177 ALA A N 1
ATOM 1471 C CA . ALA A 1 177 ? -12.265 -1.613 18.758 1.00 92.62 177 ALA A CA 1
ATOM 1472 C C . ALA A 1 177 ? -11.488 -2.599 17.887 1.00 92.62 177 ALA A C 1
ATOM 1474 O O . ALA A 1 177 ? -11.302 -2.365 16.691 1.00 92.62 177 ALA A O 1
ATOM 1475 N N . TYR A 1 178 ? -11.010 -3.684 18.488 1.00 93.88 178 TYR A N 1
ATOM 1476 C CA . TYR A 1 178 ? -10.252 -4.704 17.779 1.00 93.88 178 TYR A CA 1
ATOM 1477 C C . TYR A 1 178 ? -10.402 -6.077 18.433 1.00 93.88 178 TYR A C 1
ATOM 1479 O O . TYR A 1 178 ? -10.707 -6.166 19.624 1.00 93.88 178 TYR A O 1
ATOM 1487 N N . THR A 1 179 ? -10.171 -7.129 17.652 1.00 92.19 179 THR A N 1
ATOM 1488 C CA . THR A 1 179 ? -10.049 -8.515 18.119 1.00 92.19 179 THR A CA 1
ATOM 1489 C C . THR A 1 179 ? -8.672 -9.061 17.761 1.00 92.19 179 THR A C 1
ATOM 1491 O O . THR A 1 179 ? -8.023 -8.595 16.819 1.00 92.19 179 THR A O 1
ATOM 1494 N N . ILE A 1 180 ? -8.209 -10.022 18.553 1.00 89.50 180 ILE A N 1
ATOM 1495 C CA . ILE A 1 180 ? -6.952 -10.736 18.347 1.00 89.50 180 ILE A CA 1
ATOM 1496 C C . ILE A 1 180 ? -7.296 -12.225 18.210 1.00 89.50 180 ILE A C 1
ATOM 1498 O O . ILE A 1 180 ? -8.172 -12.700 18.933 1.00 89.50 180 ILE A O 1
ATOM 1502 N N . ASP A 1 181 ? -6.626 -12.929 17.299 1.00 86.88 181 ASP A N 1
ATOM 1503 C CA . ASP A 1 181 ? -6.751 -14.380 17.130 1.00 86.88 181 ASP A CA 1
ATOM 1504 C C . ASP A 1 181 ? -5.991 -15.180 18.214 1.00 86.88 181 ASP A C 1
ATOM 1506 O O . ASP A 1 181 ? -5.264 -14.631 19.049 1.00 86.88 181 ASP A O 1
ATOM 1510 N N . ASP A 1 182 ? -6.125 -16.508 18.185 1.00 91.06 182 ASP A N 1
ATOM 1511 C CA . ASP A 1 182 ? -5.451 -17.421 19.123 1.00 91.06 182 ASP A CA 1
ATOM 1512 C C . ASP A 1 182 ? -3.911 -17.387 19.017 1.00 91.06 182 ASP A C 1
ATOM 1514 O O . ASP A 1 182 ? -3.203 -17.805 19.934 1.00 91.06 182 ASP A O 1
ATOM 1518 N N . GLU A 1 183 ? -3.372 -16.870 17.910 1.00 85.25 183 GLU A N 1
ATOM 1519 C CA . GLU A 1 183 ? -1.934 -16.718 17.660 1.00 85.25 183 GLU A CA 1
ATOM 1520 C C . GLU A 1 183 ? -1.422 -15.312 18.026 1.00 85.25 183 GLU A C 1
ATOM 1522 O O . GLU A 1 183 ? -0.297 -14.935 17.684 1.00 85.25 183 GLU A O 1
ATOM 1527 N N . ASN A 1 184 ? -2.228 -14.541 18.761 1.00 81.25 184 ASN A N 1
ATOM 1528 C CA . ASN A 1 184 ? -1.934 -13.183 19.202 1.00 81.25 184 ASN A CA 1
ATOM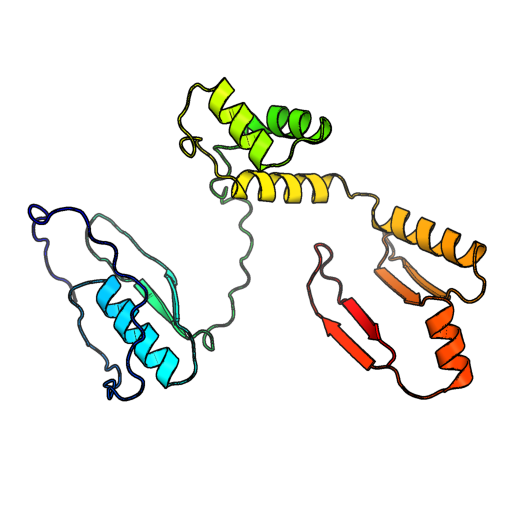 1529 C C . ASN A 1 184 ? -1.714 -12.184 18.042 1.00 81.25 184 ASN A C 1
ATOM 1531 O O . ASN A 1 184 ? -0.925 -11.240 18.156 1.00 81.25 184 ASN A O 1
ATOM 1535 N N . ARG A 1 185 ? -2.407 -12.380 16.914 1.00 79.88 185 ARG A N 1
ATOM 1536 C CA . ARG A 1 185 ? -2.394 -11.488 15.745 1.00 79.88 185 ARG A CA 1
ATOM 1537 C C . ARG A 1 185 ? -3.691 -10.696 15.642 1.00 79.88 185 ARG A C 1
ATOM 1539 O O . ARG A 1 185 ? -4.761 -11.176 15.993 1.00 79.88 185 ARG A O 1
ATOM 1546 N N . LEU A 1 186 ? -3.595 -9.471 15.129 1.00 85.75 186 LEU A N 1
ATOM 1547 C CA . LEU A 1 186 ? -4.755 -8.611 14.895 1.00 85.75 186 LEU A CA 1
ATOM 1548 C C . LEU A 1 186 ? -5.682 -9.237 13.839 1.00 85.75 186 LEU A C 1
ATOM 1550 O O . LEU A 1 186 ? -5.270 -9.408 12.695 1.00 85.75 186 LEU A O 1
ATOM 1554 N N . GLU A 1 187 ? -6.923 -9.537 14.216 1.00 85.25 187 GLU A N 1
ATOM 1555 C CA . GLU A 1 187 ? -7.909 -10.191 13.344 1.00 85.25 187 GLU A CA 1
ATOM 1556 C C . GLU A 1 187 ? -8.902 -9.170 12.766 1.00 85.25 187 GLU A C 1
ATOM 1558 O O . GLU A 1 187 ? -9.109 -9.080 11.551 1.00 85.25 187 GLU A O 1
ATOM 1563 N N . HIS A 1 188 ? -9.483 -8.338 13.630 1.00 86.81 188 HIS A N 1
ATOM 1564 C CA . HIS A 1 188 ? -10.390 -7.263 13.241 1.00 86.81 188 HIS A CA 1
ATOM 1565 C C . HIS A 1 188 ? -9.990 -5.965 13.920 1.00 86.81 188 HIS A C 1
ATOM 1567 O O . H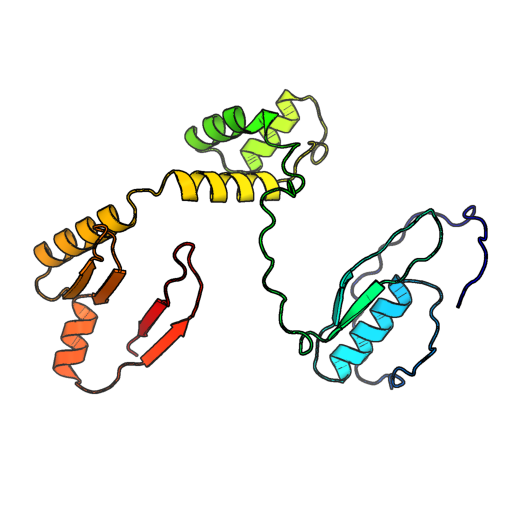IS A 1 188 ? -9.603 -5.958 15.084 1.00 86.81 188 HIS A O 1
ATOM 1573 N N . ILE A 1 189 ? -10.124 -4.849 13.209 1.00 89.19 189 ILE A N 1
ATOM 1574 C CA . ILE A 1 189 ? -9.980 -3.516 13.785 1.00 89.19 189 ILE A CA 1
ATOM 1575 C C . ILE A 1 189 ? -10.953 -2.558 13.109 1.00 89.19 189 ILE A C 1
ATOM 1577 O O . ILE A 1 189 ? -11.110 -2.565 11.889 1.00 89.19 189 ILE A O 1
ATOM 1581 N N . CYS A 1 190 ? -11.594 -1.713 13.904 1.00 89.25 190 CYS A N 1
ATOM 1582 C CA . CYS A 1 190 ? -12.341 -0.562 13.427 1.00 89.25 190 CYS A CA 1
ATOM 1583 C C . CYS A 1 190 ? -11.961 0.660 14.259 1.00 89.25 190 CYS A C 1
ATOM 1585 O O . CYS A 1 190 ? -11.704 0.559 15.459 1.00 89.25 190 CYS A O 1
ATOM 1587 N N . TRP A 1 191 ? -11.912 1.828 13.626 1.00 90.50 191 TRP A N 1
ATOM 1588 C CA . TRP A 1 191 ? -11.716 3.090 14.325 1.00 90.50 191 TRP A CA 1
ATOM 1589 C C . TRP A 1 191 ? -12.488 4.215 13.645 1.00 90.50 191 TRP A C 1
ATOM 1591 O O . TRP A 1 191 ? -12.812 4.152 12.461 1.00 90.50 191 TRP A O 1
ATOM 1601 N N . SER A 1 192 ? -12.796 5.250 14.415 1.00 88.88 192 SER A N 1
ATOM 1602 C CA . SER A 1 192 ? -13.525 6.431 13.979 1.00 88.88 192 SER A CA 1
ATOM 1603 C C . SER A 1 192 ? -12.933 7.664 14.645 1.00 88.88 192 SER A C 1
ATOM 1605 O O . SER A 1 192 ? -12.656 7.674 15.849 1.00 88.88 192 SER A O 1
ATOM 1607 N N . GLN A 1 193 ? -12.730 8.716 13.853 1.00 87.12 193 GLN A N 1
ATOM 1608 C CA . GLN A 1 193 ? -12.248 9.987 14.376 1.00 87.12 193 GLN A CA 1
ATOM 1609 C C . GLN A 1 193 ? -13.308 10.653 15.263 1.00 87.12 193 GLN A C 1
ATOM 1611 O O . GLN A 1 193 ? -14.512 10.462 15.091 1.00 87.12 193 GLN A O 1
ATOM 1616 N N . ALA A 1 194 ? -12.852 11.499 16.189 1.00 87.88 194 ALA A N 1
ATOM 1617 C CA . ALA A 1 194 ? -13.713 12.182 17.153 1.00 87.88 194 ALA A CA 1
ATOM 1618 C C . ALA A 1 194 ? -14.857 12.979 16.512 1.00 87.88 194 ALA A C 1
ATOM 1620 O O . ALA A 1 194 ? -15.972 12.999 17.032 1.00 87.88 194 ALA A O 1
ATOM 1621 N N . HIS A 1 195 ? -14.597 13.626 15.373 1.00 84.62 195 HIS A N 1
ATOM 1622 C CA . HIS A 1 195 ? -15.623 14.383 14.671 1.00 84.62 195 HIS A CA 1
ATOM 1623 C C . HIS A 1 195 ? -16.718 13.455 14.138 1.00 84.62 195 HIS A C 1
ATOM 1625 O O . HIS A 1 195 ? -17.883 13.724 14.401 1.00 84.62 195 HIS A O 1
ATOM 1631 N N . CYS A 1 196 ? -16.373 12.342 13.480 1.00 82.75 196 CYS A N 1
ATOM 1632 C CA . CYS A 1 196 ? -17.345 11.371 12.969 1.00 82.75 196 CYS A CA 1
ATOM 1633 C C . CYS A 1 196 ? -18.264 10.858 14.083 1.00 82.75 196 CYS A C 1
ATOM 1635 O O . CYS A 1 196 ? -19.474 10.769 13.897 1.00 82.75 196 CYS A O 1
ATOM 1637 N N . PHE A 1 197 ? -17.705 10.582 15.265 1.00 82.75 197 PHE A N 1
ATOM 1638 C CA . PHE A 1 197 ? -18.490 10.166 16.426 1.00 82.75 197 PHE A CA 1
ATOM 1639 C C . PHE A 1 197 ? -19.454 11.260 16.910 1.00 82.75 197 PHE A C 1
ATOM 1641 O O . PHE A 1 197 ? -20.622 10.988 17.186 1.00 82.75 197 PHE A O 1
ATOM 1648 N N . ASN A 1 198 ? -18.993 12.511 16.975 1.00 83.88 198 ASN A N 1
ATOM 1649 C CA . ASN A 1 198 ? -19.829 13.643 17.377 1.00 83.88 198 ASN A CA 1
ATOM 1650 C C . ASN A 1 198 ? -20.947 13.931 16.365 1.00 83.88 198 ASN A C 1
ATOM 1652 O O . ASN A 1 198 ? -22.077 14.203 16.770 1.00 83.88 198 ASN A O 1
ATOM 1656 N N . TRP A 1 199 ? -20.647 13.846 15.067 1.00 80.62 199 TRP A N 1
ATOM 1657 C CA . TRP A 1 199 ? -21.633 13.979 13.995 1.00 80.62 199 TRP A CA 1
ATOM 1658 C C . TRP A 1 199 ? -22.672 12.856 14.081 1.00 80.62 199 TRP A C 1
ATOM 1660 O O . TRP A 1 199 ? -23.863 13.151 14.137 1.00 80.62 199 TRP A O 1
ATOM 1670 N N . TYR A 1 200 ? -22.250 11.598 14.244 1.00 78.00 200 TYR A N 1
ATOM 1671 C CA . TYR A 1 200 ? -23.174 10.478 14.465 1.00 78.00 200 TYR A CA 1
ATOM 1672 C C . TYR A 1 200 ? -24.117 10.744 15.648 1.00 78.00 200 TYR A C 1
ATOM 1674 O O . TYR A 1 200 ? -25.331 10.613 15.524 1.00 78.00 200 TYR A O 1
ATOM 1682 N N . LYS A 1 201 ? -23.580 11.205 16.784 1.00 80.69 201 LYS A N 1
ATOM 1683 C CA . LYS A 1 201 ? -24.368 11.496 17.992 1.00 80.69 201 LYS A CA 1
ATOM 1684 C C . LYS A 1 201 ? -25.394 12.622 17.799 1.00 80.69 201 LYS A C 1
ATOM 1686 O O . LYS A 1 201 ? -26.377 12.671 18.532 1.00 80.69 201 LYS A O 1
ATOM 1691 N N . LYS A 1 202 ? -25.140 13.541 16.863 1.00 82.00 202 LYS A N 1
ATOM 1692 C CA . LYS A 1 202 ? -25.975 14.719 16.601 1.00 82.00 202 LYS A CA 1
ATOM 1693 C C . LYS A 1 202 ? -27.023 14.491 15.506 1.00 82.00 202 LYS A C 1
ATOM 1695 O O . LYS A 1 202 ? -28.092 15.083 15.601 1.00 82.00 202 LYS A O 1
ATOM 1700 N N . TYR A 1 203 ? -26.719 13.677 14.494 1.00 80.69 203 TYR A N 1
ATOM 1701 C CA . TYR A 1 203 ? -27.553 13.525 13.290 1.00 80.69 203 TYR A CA 1
ATOM 1702 C C . TYR A 1 203 ? -28.087 12.108 13.053 1.00 80.69 203 TYR A C 1
ATOM 1704 O O . TYR A 1 203 ? -28.932 11.952 12.189 1.00 80.69 203 TYR A O 1
ATOM 1712 N N . GLY A 1 204 ? -27.601 11.100 13.782 1.00 67.81 204 GLY A N 1
ATOM 1713 C CA . GLY A 1 204 ? -28.243 9.791 13.961 1.00 67.81 204 GLY A CA 1
ATOM 1714 C C . GLY A 1 204 ? -28.271 8.788 12.796 1.00 67.81 204 GLY A C 1
ATOM 1715 O O . GLY A 1 204 ? -28.435 7.603 13.080 1.00 67.81 204 GLY A O 1
ATOM 1716 N N . ASP A 1 205 ? -28.114 9.187 11.525 1.00 65.06 205 ASP A N 1
ATOM 1717 C CA . ASP A 1 205 ? -28.889 8.444 10.507 1.00 65.06 205 ASP A CA 1
ATOM 1718 C C . ASP A 1 205 ? -28.141 7.909 9.269 1.00 65.06 205 ASP A C 1
ATOM 1720 O O . ASP A 1 205 ? -28.688 7.045 8.584 1.00 65.06 205 ASP A O 1
ATOM 1724 N N . VAL A 1 206 ? -26.933 8.374 8.918 1.00 55.09 206 VAL A N 1
ATOM 1725 C CA . VAL A 1 206 ? -26.345 8.018 7.603 1.00 55.09 206 VAL A CA 1
ATOM 1726 C C . VAL A 1 206 ? -24.899 7.557 7.687 1.00 55.09 206 VAL A C 1
ATOM 1728 O O . VAL A 1 206 ? -23.972 8.346 7.803 1.00 55.09 206 VAL A O 1
ATOM 1731 N N . VAL A 1 207 ? -24.705 6.253 7.517 1.00 60.12 207 VAL A N 1
ATOM 1732 C CA . VAL A 1 207 ? -23.390 5.645 7.325 1.00 60.12 207 VAL A CA 1
ATOM 1733 C C . VAL A 1 207 ? -23.295 5.176 5.874 1.00 60.12 207 VAL A C 1
ATOM 1735 O O . VAL A 1 207 ? -23.975 4.227 5.488 1.00 60.12 207 VAL A O 1
ATOM 1738 N N . VAL A 1 208 ? -22.467 5.830 5.052 1.00 59.59 208 VAL A N 1
ATOM 1739 C CA . VAL A 1 208 ? -22.145 5.322 3.708 1.00 59.59 208 VAL A CA 1
ATOM 1740 C C . VAL A 1 208 ? -21.077 4.243 3.847 1.00 59.59 208 VAL A C 1
ATOM 1742 O O . VAL A 1 208 ? -20.022 4.481 4.434 1.00 59.59 208 VAL A O 1
ATOM 1745 N N . PHE A 1 209 ? -21.375 3.055 3.322 1.00 57.16 209 PHE A N 1
ATOM 1746 C CA . PHE A 1 209 ? -20.512 1.882 3.387 1.00 57.16 209 PHE A CA 1
ATOM 1747 C C . PHE A 1 209 ? -19.921 1.604 2.006 1.00 57.16 209 PHE A C 1
ATOM 1749 O O . PHE A 1 209 ? -20.588 1.030 1.146 1.00 57.16 209 PHE A O 1
ATOM 1756 N N . ASP A 1 210 ? -18.671 2.014 1.795 1.00 55.88 210 ASP A N 1
ATOM 1757 C CA . ASP A 1 210 ? -17.884 1.544 0.656 1.00 55.88 210 ASP A CA 1
ATOM 1758 C C . ASP A 1 210 ? -16.960 0.427 1.147 1.00 55.88 210 ASP A C 1
ATOM 1760 O O . ASP A 1 210 ? -16.078 0.660 1.978 1.00 55.88 210 ASP A O 1
ATOM 1764 N N . THR A 1 211 ? -17.198 -0.805 0.691 1.00 58.06 211 THR A N 1
ATOM 1765 C CA . THR A 1 211 ? -16.308 -1.936 0.977 1.00 58.06 211 THR A CA 1
ATOM 1766 C C . THR A 1 211 ? -15.496 -2.276 -0.247 1.00 58.06 211 THR A C 1
ATOM 1768 O O . THR A 1 211 ? -16.008 -2.728 -1.268 1.00 58.06 211 THR A O 1
ATOM 1771 N N . THR A 1 212 ? -14.186 -2.125 -0.108 1.00 57.41 212 THR A N 1
ATOM 1772 C CA . THR A 1 212 ? -13.227 -2.603 -1.094 1.00 57.41 212 THR A CA 1
ATOM 1773 C C . THR A 1 212 ? -12.591 -3.884 -0.559 1.00 57.41 212 THR A C 1
ATOM 1775 O O . THR A 1 212 ? -11.996 -3.936 0.518 1.00 57.41 212 THR A O 1
ATOM 1778 N N . TYR A 1 213 ? -12.781 -4.979 -1.293 1.00 45.91 213 TYR A N 1
ATOM 1779 C CA . TYR A 1 213 ? -12.285 -6.302 -0.920 1.00 45.91 213 TYR A CA 1
ATOM 1780 C C . TYR A 1 213 ? -10.873 -6.532 -1.487 1.00 45.91 213 TYR A C 1
ATOM 1782 O O . TYR A 1 213 ? -10.616 -6.209 -2.646 1.00 45.91 213 TYR A O 1
ATOM 1790 N N . LYS A 1 214 ? -9.977 -7.138 -0.690 1.00 51.69 214 LYS A N 1
ATOM 1791 C CA . LYS A 1 214 ? -8.635 -7.621 -1.097 1.00 51.69 214 LYS A CA 1
ATOM 1792 C C . LYS A 1 214 ? -7.649 -6.561 -1.612 1.00 51.69 214 LYS A C 1
ATOM 1794 O O . LYS A 1 214 ? -6.980 -6.763 -2.625 1.00 51.69 214 LYS A O 1
ATOM 1799 N N . VAL A 1 215 ? -7.502 -5.448 -0.896 1.00 52.72 215 VAL A N 1
ATOM 1800 C CA . VAL A 1 215 ? -6.540 -4.388 -1.268 1.00 52.72 215 VAL A CA 1
ATOM 1801 C C . VAL A 1 215 ? -5.172 -4.494 -0.581 1.00 52.72 215 VAL A C 1
ATOM 1803 O O . VAL A 1 215 ? -4.212 -3.909 -1.083 1.00 52.72 215 VAL A O 1
ATOM 1806 N N . ASN A 1 216 ? -5.032 -5.242 0.524 1.00 55.97 216 ASN A N 1
ATOM 1807 C CA . ASN A 1 216 ? -3.782 -5.301 1.298 1.00 55.97 216 ASN A CA 1
ATOM 1808 C C . ASN A 1 216 ? -3.121 -6.697 1.310 1.00 55.97 216 ASN A C 1
ATOM 1810 O O . ASN A 1 216 ? -3.722 -7.704 0.945 1.00 55.97 216 ASN A O 1
ATOM 1814 N N . SER A 1 217 ? -1.849 -6.755 1.722 1.00 57.53 217 SER A N 1
ATOM 1815 C CA . SER A 1 217 ? -1.062 -7.996 1.849 1.00 57.53 217 SER A CA 1
ATOM 1816 C C . SER A 1 217 ? -1.582 -8.985 2.893 1.00 57.53 217 SER A C 1
ATOM 1818 O O . SER A 1 217 ? -1.049 -10.086 2.965 1.00 57.53 217 SER A O 1
ATOM 1820 N N . TYR A 1 218 ? -2.585 -8.586 3.675 1.00 66.19 218 TYR A N 1
ATOM 1821 C CA . TYR A 1 218 ? -3.196 -9.355 4.755 1.00 66.19 218 TYR A CA 1
ATOM 1822 C C . TYR A 1 218 ? -4.535 -9.979 4.344 1.00 66.19 218 TYR A C 1
ATOM 1824 O O . TYR A 1 218 ? -5.208 -10.575 5.173 1.00 66.19 218 TYR A O 1
ATOM 1832 N N . GLU A 1 219 ? -4.943 -9.815 3.077 1.00 64.56 219 GLU A N 1
ATOM 1833 C CA . GLU A 1 219 ? -6.230 -10.282 2.540 1.00 64.56 219 GLU A CA 1
ATOM 1834 C C . GLU A 1 219 ? -7.460 -9.756 3.302 1.00 64.56 219 GLU A C 1
ATOM 1836 O O . GLU A 1 219 ? -8.561 -10.294 3.176 1.00 64.56 219 GLU A O 1
ATOM 1841 N N . MET A 1 220 ? -7.303 -8.655 4.043 1.00 66.62 220 MET A N 1
ATOM 1842 C CA . MET A 1 220 ? -8.381 -8.097 4.847 1.00 66.62 220 MET A CA 1
ATOM 1843 C C . MET A 1 220 ? -9.350 -7.273 3.985 1.00 66.62 220 MET A C 1
ATOM 1845 O O . MET A 1 220 ? -8.909 -6.471 3.148 1.00 66.62 220 MET A O 1
ATOM 1849 N N . PRO A 1 221 ? -10.672 -7.419 4.185 1.00 63.69 221 PRO A N 1
ATOM 1850 C CA . PRO A 1 221 ? -11.644 -6.470 3.658 1.00 63.69 221 PRO A CA 1
ATOM 1851 C C . PRO A 1 221 ? -11.436 -5.098 4.312 1.00 63.69 221 PRO A C 1
ATOM 1853 O O . PRO A 1 221 ? -11.250 -5.007 5.524 1.00 63.69 221 PRO A O 1
ATOM 1856 N N . PHE A 1 222 ? -11.484 -4.028 3.517 1.00 67.12 222 PHE A N 1
ATOM 1857 C CA . PHE A 1 222 ? -11.399 -2.658 4.013 1.00 67.12 222 PHE A CA 1
ATOM 1858 C C . PHE A 1 222 ? -12.706 -1.920 3.719 1.00 67.12 222 PHE A C 1
ATOM 1860 O O . PHE A 1 222 ? -13.137 -1.828 2.568 1.00 67.12 222 PHE A O 1
ATOM 1867 N N . GLY A 1 223 ? -13.345 -1.418 4.774 1.00 68.06 223 GLY A N 1
ATOM 1868 C CA . GLY A 1 223 ? -14.543 -0.589 4.688 1.00 68.06 223 GLY A CA 1
ATOM 1869 C C . GLY A 1 223 ? -14.229 0.845 5.094 1.00 68.06 223 GLY A C 1
ATOM 1870 O O . GLY A 1 223 ? -13.624 1.059 6.145 1.00 68.06 223 GLY A O 1
ATOM 1871 N N . VAL A 1 224 ? -14.642 1.820 4.285 1.00 66.31 224 VAL A N 1
ATOM 1872 C CA . VAL A 1 224 ? -14.564 3.244 4.640 1.00 66.31 224 VAL A CA 1
ATOM 1873 C C . VAL A 1 224 ? -15.947 3.739 5.025 1.00 66.31 224 VAL A C 1
ATOM 1875 O O . VAL A 1 224 ? -16.916 3.526 4.299 1.00 66.31 224 VAL A O 1
ATOM 1878 N N . PHE A 1 225 ? -16.009 4.448 6.150 1.00 66.19 225 PHE A N 1
ATOM 1879 C CA . PHE A 1 225 ? -17.189 5.182 6.587 1.00 66.19 225 PHE A CA 1
ATOM 1880 C C . PHE A 1 225 ? -16.982 6.668 6.290 1.00 66.19 225 PHE A C 1
ATOM 1882 O O . PHE A 1 225 ? -16.140 7.314 6.916 1.00 66.19 225 PHE A O 1
ATOM 1889 N N . VAL A 1 226 ? -17.732 7.202 5.328 1.00 59.31 226 VAL A N 1
ATOM 1890 C CA . VAL A 1 226 ? -17.693 8.624 4.949 1.00 59.31 226 VAL A CA 1
ATOM 1891 C C . VAL A 1 226 ? -19.017 9.310 5.277 1.00 59.31 226 VAL A C 1
ATOM 1893 O O . VAL A 1 226 ? -20.088 8.734 5.095 1.00 59.31 226 VAL A O 1
ATOM 1896 N N . TRP A 1 227 ? -18.909 10.546 5.768 1.00 60.25 227 TRP A N 1
ATOM 1897 C CA .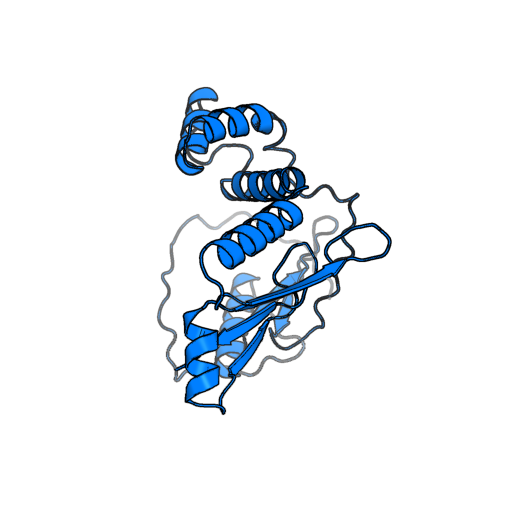 TRP A 1 227 ? -20.015 11.454 6.081 1.00 60.25 227 TRP A CA 1
ATOM 1898 C C . TRP A 1 227 ? -19.986 12.619 5.081 1.00 60.25 227 TRP A C 1
ATOM 1900 O O . TRP A 1 227 ? -18.898 13.128 4.798 1.00 60.25 227 TRP A O 1
ATOM 1910 N N . TYR A 1 228 ? -21.149 13.021 4.560 1.00 51.31 228 TYR A N 1
ATOM 1911 C CA . TYR A 1 228 ? -21.334 14.225 3.736 1.00 51.31 228 TYR A CA 1
ATOM 1912 C C . TYR A 1 228 ? -22.053 15.316 4.528 1.00 51.31 228 TYR A C 1
ATOM 1914 O O . TYR A 1 228 ? -22.917 14.955 5.359 1.00 51.31 228 TYR A O 1
#